Protein AF-A0AAV7J2C9-F1 (afdb_monomer)

Organism: Cotesia glomerata (NCBI:txid32391)

Structure (mmCIF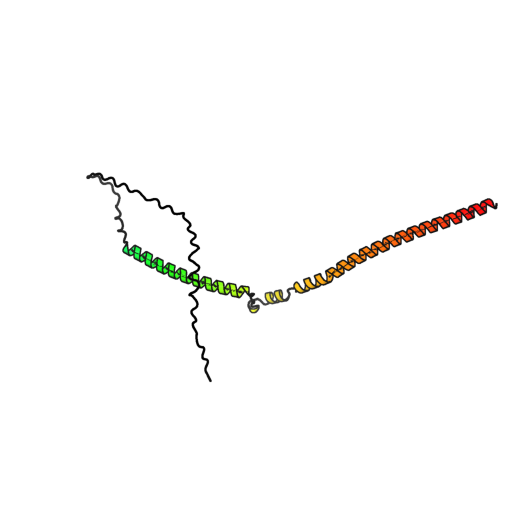, N/CA/C/O backbone):
data_AF-A0AAV7J2C9-F1
#
_entry.id   AF-A0AAV7J2C9-F1
#
loop_
_atom_site.group_PDB
_atom_site.id
_atom_site.type_symbol
_atom_site.label_atom_id
_atom_site.label_alt_id
_atom_site.label_comp_id
_atom_site.label_asym_id
_atom_site.label_entity_id
_atom_site.label_seq_id
_atom_site.pdbx_PDB_ins_code
_atom_site.Cartn_x
_atom_site.Cartn_y
_atom_site.Cartn_z
_atom_site.occupancy
_atom_site.B_iso_or_equiv
_atom_site.auth_seq_id
_atom_site.auth_comp_id
_atom_site.auth_asym_id
_atom_site.auth_atom_id
_atom_site.pdbx_PDB_model_num
ATOM 1 N N . MET A 1 1 ? -8.981 0.129 -58.336 1.00 36.12 1 MET A N 1
ATOM 2 C CA . MET A 1 1 ? -8.165 0.956 -59.247 1.00 36.12 1 MET A CA 1
ATOM 3 C C . MET A 1 1 ? -8.123 2.338 -58.606 1.00 36.12 1 MET A C 1
ATOM 5 O O . MET A 1 1 ? -9.180 2.934 -58.487 1.00 36.12 1 MET A O 1
ATOM 9 N N . SER A 1 2 ? -7.102 2.622 -57.786 1.00 46.91 2 SER A N 1
ATOM 10 C CA . SER A 1 2 ? -5.876 3.355 -58.192 1.00 46.91 2 SER A CA 1
ATOM 11 C C . SER A 1 2 ? -6.240 4.829 -58.461 1.00 46.91 2 SER A C 1
ATOM 13 O O . SER A 1 2 ? -7.091 5.071 -59.300 1.00 46.91 2 SER A O 1
ATOM 15 N N . ASP A 1 3 ? -5.780 5.855 -57.738 1.00 47.34 3 ASP A N 1
ATOM 16 C CA . ASP A 1 3 ? -4.454 6.085 -57.164 1.00 47.34 3 ASP A CA 1
ATOM 17 C C . ASP A 1 3 ? -4.478 7.058 -55.970 1.00 47.34 3 ASP A C 1
ATOM 19 O O . ASP A 1 3 ? -5.260 8.008 -55.919 1.00 47.34 3 ASP A O 1
ATOM 23 N N . ARG A 1 4 ? -3.550 6.835 -55.031 1.00 46.19 4 ARG A N 1
ATOM 24 C CA . ARG A 1 4 ? -3.117 7.798 -54.010 1.00 46.19 4 ARG A CA 1
ATOM 25 C C . ARG A 1 4 ? -2.202 8.838 -54.664 1.00 46.19 4 ARG A C 1
ATOM 27 O O . ARG A 1 4 ? -1.213 8.464 -55.286 1.00 46.19 4 ARG A O 1
ATOM 34 N N . LYS A 1 5 ? -2.458 10.127 -54.431 1.00 51.31 5 LYS A N 1
ATOM 35 C CA . LYS A 1 5 ? -1.454 11.194 -54.557 1.00 51.31 5 LYS A CA 1
ATOM 36 C C . LYS A 1 5 ? -1.246 11.816 -53.180 1.00 51.31 5 LYS A C 1
ATOM 38 O O . LYS A 1 5 ? -2.095 12.562 -52.709 1.00 51.31 5 LYS A O 1
ATOM 43 N N . TYR A 1 6 ? -0.140 11.454 -52.537 1.00 48.75 6 TYR A N 1
ATOM 44 C CA . TYR A 1 6 ? 0.448 12.225 -51.446 1.00 48.75 6 TYR A CA 1
ATOM 45 C C . TYR A 1 6 ? 1.361 13.268 -52.092 1.00 48.75 6 TYR A C 1
ATOM 47 O O . TYR A 1 6 ? 2.265 12.907 -52.843 1.00 48.75 6 TYR A O 1
ATOM 55 N N . SER A 1 7 ? 1.082 14.546 -51.861 1.00 57.06 7 SER A N 1
ATOM 56 C CA . SER A 1 7 ? 1.996 15.642 -52.167 1.00 57.06 7 SER A CA 1
ATOM 57 C C . SER A 1 7 ? 2.796 15.966 -50.910 1.00 57.06 7 SER A C 1
ATOM 59 O O . SER A 1 7 ? 2.211 16.397 -49.915 1.00 57.06 7 SER A O 1
ATOM 61 N N . ASP A 1 8 ? 4.109 15.760 -50.980 1.00 48.00 8 ASP A N 1
ATOM 62 C CA . ASP A 1 8 ? 5.087 16.363 -50.078 1.00 48.00 8 ASP A CA 1
ATOM 63 C C . ASP A 1 8 ? 5.031 17.887 -50.230 1.00 48.00 8 ASP A C 1
ATOM 65 O O . ASP A 1 8 ? 5.222 18.420 -51.325 1.00 48.00 8 ASP A O 1
ATOM 69 N N . VAL A 1 9 ? 4.761 18.582 -49.127 1.00 55.09 9 VAL A N 1
ATOM 70 C CA . VAL A 1 9 ? 5.042 20.012 -48.986 1.00 55.09 9 VAL A CA 1
ATOM 71 C C . VAL A 1 9 ? 6.071 20.134 -47.877 1.00 55.09 9 VAL A C 1
ATOM 73 O O . VAL A 1 9 ? 5.759 20.080 -46.690 1.00 55.09 9 VAL A O 1
ATOM 76 N N . ASP A 1 10 ? 7.313 20.239 -48.330 1.00 52.22 10 ASP A N 1
ATOM 77 C CA . ASP A 1 10 ? 8.482 20.660 -47.578 1.00 52.22 10 ASP A CA 1
ATOM 78 C C . ASP A 1 10 ? 8.287 22.137 -47.195 1.00 52.22 10 ASP A C 1
ATOM 80 O O . ASP A 1 10 ? 8.305 23.023 -48.052 1.00 52.22 10 ASP A O 1
ATOM 84 N N . SER A 1 11 ? 7.993 22.396 -45.919 1.00 51.34 11 SER A N 1
ATOM 85 C CA . SER A 1 11 ? 7.880 23.746 -45.364 1.00 51.34 11 SER A CA 1
ATOM 86 C C . SER A 1 11 ? 9.036 23.968 -44.399 1.00 51.34 11 SER A C 1
ATOM 88 O O . SER A 1 11 ? 8.955 23.652 -43.216 1.00 51.34 11 SER A O 1
ATOM 90 N N . SER A 1 12 ? 10.113 24.507 -44.964 1.00 54.72 12 SER A N 1
ATOM 91 C CA . SER A 1 12 ? 11.249 25.136 -44.292 1.00 54.72 12 SER A CA 1
ATOM 92 C C . SER A 1 12 ? 10.782 26.173 -43.264 1.00 54.72 12 SER A C 1
ATOM 94 O O . SER A 1 12 ? 10.301 27.234 -43.662 1.00 54.72 12 SER A O 1
ATOM 96 N N . ASP A 1 13 ? 11.000 25.908 -41.976 1.00 50.97 13 ASP A N 1
ATOM 97 C CA . ASP A 1 13 ? 10.770 26.870 -40.887 1.00 50.97 13 ASP A CA 1
ATOM 98 C C . ASP A 1 13 ? 11.904 26.840 -39.838 1.00 50.97 13 ASP A C 1
ATOM 100 O O . ASP A 1 13 ? 11.677 26.812 -38.634 1.00 50.97 13 ASP A O 1
ATOM 104 N N . ASP A 1 14 ? 13.156 26.825 -40.312 1.00 51.09 14 ASP A N 1
ATOM 105 C CA . ASP A 1 14 ? 14.376 26.787 -39.480 1.00 51.09 14 ASP A CA 1
ATOM 106 C C . ASP A 1 14 ? 15.136 28.136 -39.450 1.00 51.09 14 ASP A C 1
ATOM 108 O O . ASP A 1 14 ? 16.344 28.170 -39.229 1.00 51.09 14 ASP A O 1
ATOM 112 N N . ASN A 1 15 ? 14.464 29.276 -39.669 1.00 52.69 15 ASN A N 1
ATOM 113 C CA . ASN A 1 15 ? 15.135 30.590 -39.769 1.00 52.69 15 ASN A CA 1
ATOM 114 C C . ASN A 1 15 ? 14.847 31.597 -38.636 1.00 52.69 15 ASN A C 1
ATOM 116 O O . ASN A 1 15 ? 15.339 32.724 -38.704 1.00 52.69 15 ASN A O 1
ATOM 120 N N . GLU A 1 16 ? 14.119 31.238 -37.571 1.00 52.56 16 GLU A N 1
ATOM 121 C CA . GLU A 1 16 ? 13.876 32.164 -36.441 1.00 52.56 16 GLU A CA 1
ATOM 122 C C . GLU A 1 16 ? 14.686 31.885 -35.158 1.00 52.56 16 GLU A C 1
ATOM 124 O O . GLU A 1 16 ? 14.757 32.753 -34.284 1.00 52.56 16 GLU A O 1
ATOM 129 N N . GLU A 1 17 ? 15.384 30.750 -35.034 1.00 48.06 17 GLU A N 1
ATOM 130 C CA . GLU A 1 17 ? 16.163 30.437 -33.818 1.00 48.06 17 GLU A CA 1
ATOM 131 C C . GLU A 1 17 ? 17.614 30.960 -33.831 1.00 48.06 17 GLU A C 1
ATOM 133 O O . GLU A 1 17 ? 18.272 31.017 -32.790 1.00 48.06 17 GLU A O 1
ATOM 138 N N . GLU A 1 18 ? 18.111 31.436 -34.977 1.00 50.84 18 GLU A N 1
ATOM 139 C CA . GLU A 1 18 ? 19.502 31.896 -35.121 1.00 50.84 18 GLU A CA 1
ATOM 140 C C . GLU A 1 18 ? 19.773 33.276 -34.486 1.00 50.84 18 GLU A C 1
ATOM 142 O O . GLU A 1 18 ? 20.926 33.654 -34.280 1.00 50.84 18 GLU A O 1
ATOM 147 N N . LYS A 1 19 ? 18.731 34.022 -34.086 1.00 47.75 19 LYS A N 1
ATOM 148 C CA . LYS A 1 19 ? 18.871 35.381 -33.521 1.00 47.75 19 LYS A CA 1
ATOM 149 C C . LYS A 1 19 ? 18.881 35.467 -31.989 1.00 47.75 19 LYS A C 1
ATOM 151 O O . LYS A 1 19 ? 18.991 36.565 -31.452 1.00 47.75 19 LYS A O 1
ATOM 156 N N . ARG A 1 20 ? 18.769 34.345 -31.262 1.00 49.53 20 ARG A N 1
ATOM 157 C CA . ARG A 1 20 ? 18.711 34.326 -29.778 1.00 49.53 20 ARG A CA 1
ATOM 158 C C . ARG A 1 20 ? 19.926 33.702 -29.080 1.00 49.53 20 ARG A C 1
ATOM 160 O O . ARG A 1 20 ? 19.918 33.560 -27.860 1.00 49.53 20 ARG A O 1
ATOM 167 N N . LEU A 1 21 ? 20.994 33.384 -29.813 1.00 51.19 21 LEU A N 1
ATOM 168 C CA . LEU A 1 21 ? 22.215 32.779 -29.254 1.00 51.19 21 LEU A CA 1
ATOM 169 C C . LEU A 1 21 ? 23.429 33.726 -29.188 1.00 51.19 21 LEU A C 1
ATOM 171 O O . LEU A 1 21 ? 24.538 33.282 -28.882 1.00 51.19 21 LEU A O 1
ATOM 175 N N . GLU A 1 22 ? 23.252 35.033 -29.410 1.00 52.78 22 GLU A N 1
ATOM 176 C CA . GLU A 1 22 ? 24.352 36.007 -29.281 1.00 52.78 22 GLU A CA 1
ATOM 177 C C . GLU A 1 22 ? 24.695 36.396 -27.831 1.00 52.78 22 GLU A C 1
ATOM 179 O O . GLU A 1 22 ? 25.793 36.895 -27.578 1.00 52.78 22 GLU A O 1
ATOM 184 N N . GLU A 1 23 ? 23.855 36.062 -26.849 1.00 53.66 23 GLU A N 1
ATOM 185 C CA . GLU A 1 23 ? 24.046 36.460 -25.447 1.00 53.66 23 GLU A CA 1
ATOM 186 C C . GLU A 1 23 ? 24.105 35.268 -24.483 1.00 53.66 23 GLU A C 1
ATOM 188 O O . GLU A 1 23 ? 23.336 35.176 -23.534 1.00 53.66 23 GLU A O 1
ATOM 193 N N . ASN A 1 24 ? 25.021 34.316 -24.688 1.00 53.03 24 ASN A N 1
ATOM 194 C CA . ASN A 1 24 ? 25.451 33.448 -23.577 1.00 53.03 24 ASN A CA 1
ATOM 195 C C . ASN A 1 24 ? 26.812 32.780 -23.814 1.00 53.03 24 ASN A C 1
ATOM 197 O O . ASN A 1 24 ? 26.988 31.565 -23.722 1.00 53.03 24 ASN A O 1
ATOM 201 N N . LYS A 1 25 ? 27.835 33.594 -24.088 1.00 54.94 25 LYS A N 1
ATOM 202 C CA . LYS A 1 25 ? 29.229 33.128 -24.091 1.00 54.94 25 LYS A CA 1
ATOM 203 C C . LYS A 1 25 ? 29.762 33.102 -22.656 1.00 54.94 25 LYS A C 1
ATOM 205 O O . LYS A 1 25 ? 30.397 34.051 -22.203 1.00 54.94 25 LYS A O 1
ATOM 210 N N . ARG A 1 26 ? 29.546 31.990 -21.943 1.00 60.44 26 ARG A N 1
ATOM 211 C CA . ARG A 1 26 ? 30.280 31.663 -20.705 1.00 60.44 26 ARG A CA 1
ATOM 212 C C . ARG A 1 26 ? 31.762 31.456 -21.039 1.00 60.44 26 ARG A C 1
ATOM 214 O O . ARG A 1 26 ? 32.203 30.344 -21.311 1.00 60.44 26 ARG A O 1
ATOM 221 N N . ARG A 1 27 ? 32.541 32.539 -21.056 1.00 53.06 27 ARG A N 1
ATOM 222 C CA . ARG A 1 27 ? 34.005 32.488 -21.158 1.00 53.06 27 ARG A CA 1
ATOM 223 C C . ARG A 1 27 ? 34.581 31.994 -19.829 1.00 53.06 27 ARG A C 1
ATOM 225 O O . ARG A 1 27 ? 34.763 32.779 -18.906 1.00 53.06 27 ARG A O 1
ATOM 232 N N . SER A 1 28 ? 34.913 30.709 -19.729 1.00 58.47 28 SER A N 1
ATOM 233 C CA . SER A 1 28 ? 35.837 30.232 -18.696 1.00 58.47 28 SER A CA 1
ATOM 234 C C . SER A 1 28 ? 37.263 30.641 -19.084 1.00 58.47 28 SER A C 1
ATOM 236 O O . SER A 1 28 ? 37.935 29.968 -19.863 1.00 58.47 28 SER A O 1
ATOM 238 N N . SER A 1 29 ? 37.706 31.787 -18.570 1.00 57.62 29 SER A N 1
ATOM 239 C CA . SER A 1 29 ? 39.085 32.271 -18.683 1.00 57.62 29 SER A CA 1
ATOM 240 C C . SER A 1 29 ? 39.969 31.556 -17.658 1.00 57.62 29 SER A C 1
ATOM 242 O O . SER A 1 29 ? 40.099 32.034 -16.535 1.00 57.62 29 SER A O 1
ATOM 244 N N . ILE A 1 30 ? 40.554 30.408 -18.018 1.00 58.91 30 ILE A N 1
ATOM 245 C CA . ILE A 1 30 ? 41.500 29.680 -17.139 1.00 58.91 30 ILE A CA 1
ATOM 246 C C . ILE A 1 30 ? 42.824 29.327 -17.849 1.00 58.91 30 ILE A C 1
ATOM 248 O O . ILE A 1 30 ? 43.751 28.829 -17.225 1.00 58.91 30 ILE A O 1
ATOM 252 N N . PHE A 1 31 ? 42.995 29.655 -19.132 1.00 55.00 31 PHE A N 1
ATOM 253 C CA . PHE A 1 31 ? 44.270 29.426 -19.821 1.00 55.00 31 PHE A CA 1
ATOM 254 C C . PHE A 1 31 ? 45.091 30.715 -19.912 1.00 55.00 31 PHE A C 1
ATOM 256 O O . PHE A 1 31 ? 44.945 31.500 -20.846 1.00 55.00 31 PHE A O 1
ATOM 263 N N . GLN A 1 32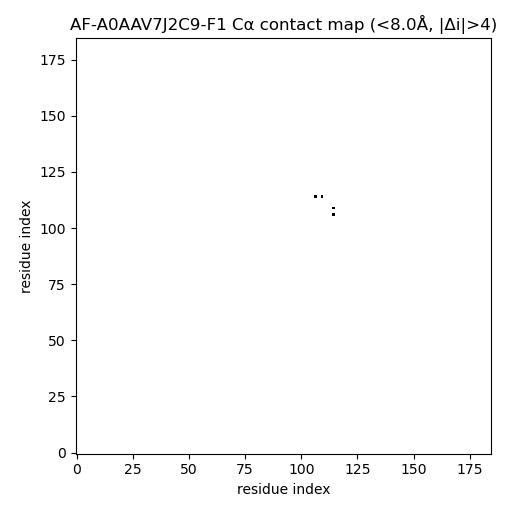 ? 45.974 30.929 -18.934 1.00 52.38 32 GLN A N 1
ATOM 264 C CA . GLN A 1 32 ? 47.112 31.836 -19.087 1.00 52.38 32 GLN A CA 1
ATOM 265 C C . GLN A 1 32 ? 48.230 31.092 -19.822 1.00 52.38 32 GLN A C 1
ATOM 267 O O . GLN A 1 32 ? 48.845 30.178 -19.274 1.00 52.38 32 GLN A O 1
ATOM 272 N N . SER A 1 33 ? 48.492 31.478 -21.069 1.00 56.56 33 SER A N 1
ATOM 273 C CA . SER A 1 33 ? 49.622 30.954 -21.835 1.00 56.56 33 SER A CA 1
ATOM 274 C C . SER A 1 33 ? 50.912 31.626 -21.354 1.00 56.56 33 SER A C 1
ATOM 276 O O . SER A 1 33 ? 51.040 32.849 -21.433 1.00 56.56 33 SER A O 1
ATOM 278 N N . ARG A 1 34 ? 51.860 30.852 -20.813 1.00 52.50 34 ARG A N 1
ATOM 279 C CA . ARG A 1 34 ? 53.199 31.354 -20.472 1.00 52.50 34 ARG A CA 1
ATOM 280 C C . ARG A 1 34 ? 54.026 31.424 -21.753 1.00 52.50 34 ARG A C 1
ATOM 282 O O . ARG A 1 34 ? 54.356 30.390 -22.327 1.00 52.50 34 ARG A O 1
ATOM 289 N N . ALA A 1 35 ? 54.363 32.632 -22.196 1.00 53.41 35 ALA A N 1
ATOM 290 C CA . ALA A 1 35 ? 55.317 32.826 -23.281 1.00 53.41 35 ALA A CA 1
ATOM 291 C C 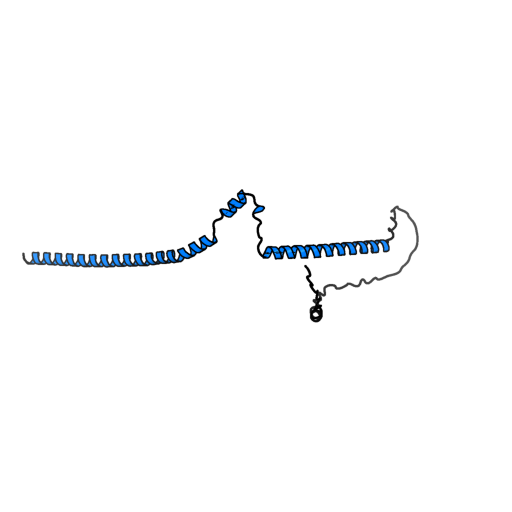. ALA A 1 35 ? 56.705 32.327 -22.835 1.00 53.41 35 ALA A C 1
ATOM 293 O O . ALA A 1 35 ? 57.246 32.793 -21.834 1.00 53.41 35 ALA A O 1
ATOM 294 N N . SER A 1 36 ? 57.265 31.351 -23.555 1.00 47.72 36 SER A N 1
ATOM 295 C CA . SER A 1 36 ? 58.635 30.875 -23.348 1.00 47.72 36 SER A CA 1
ATOM 296 C C . SER A 1 36 ? 59.605 31.871 -23.985 1.00 47.72 36 SER A C 1
ATOM 298 O O . SER A 1 36 ? 59.671 32.002 -25.205 1.00 47.72 36 SER A O 1
ATOM 300 N N . GLN A 1 37 ? 60.333 32.597 -23.143 1.00 43.88 37 GLN A N 1
ATOM 301 C CA . GLN A 1 37 ? 61.431 33.472 -23.533 1.00 43.88 37 GLN A CA 1
ATOM 302 C C . GLN A 1 37 ? 62.649 32.593 -23.859 1.00 43.88 37 GLN A C 1
ATOM 304 O O . GLN A 1 37 ? 63.315 32.093 -22.956 1.00 43.88 37 GLN A O 1
ATOM 309 N N . ARG A 1 38 ? 62.916 32.351 -25.148 1.00 43.56 38 ARG A N 1
ATOM 310 C CA . ARG A 1 38 ? 64.170 31.727 -25.596 1.00 43.56 38 ARG A CA 1
ATOM 311 C C . ARG A 1 38 ? 65.245 32.809 -25.699 1.00 43.56 38 ARG A C 1
ATOM 313 O O . ARG A 1 38 ? 65.235 33.592 -26.643 1.00 43.56 38 ARG A O 1
ATOM 320 N N . HIS A 1 39 ? 66.148 32.843 -24.724 1.00 41.06 39 HIS A N 1
ATOM 321 C CA . HIS A 1 39 ? 67.467 33.449 -24.883 1.00 41.06 39 HIS A CA 1
ATOM 322 C C . HIS A 1 39 ? 68.305 32.517 -25.766 1.00 41.06 39 HIS A C 1
ATOM 324 O O . HIS A 1 39 ? 68.536 31.367 -25.398 1.00 41.06 39 HIS A O 1
ATOM 330 N N . PHE A 1 40 ? 68.699 32.990 -26.945 1.00 40.75 40 PHE A N 1
ATOM 331 C CA . PHE A 1 40 ? 69.781 32.397 -27.725 1.00 40.75 40 PHE A CA 1
ATOM 332 C C . PHE A 1 40 ? 71.030 33.226 -27.436 1.00 40.75 40 PHE A C 1
ATOM 334 O O . PHE A 1 40 ? 71.186 34.299 -28.013 1.00 40.75 40 PHE A O 1
ATOM 341 N N . ASP A 1 41 ? 71.878 32.735 -26.535 1.00 37.50 41 ASP A N 1
ATOM 342 C CA . ASP A 1 41 ? 73.262 33.189 -26.444 1.00 37.50 41 ASP A CA 1
ATOM 343 C C . ASP A 1 41 ? 74.114 32.273 -27.327 1.00 37.50 41 ASP A C 1
ATOM 345 O O . ASP A 1 41 ? 74.075 31.045 -27.232 1.00 37.50 41 ASP A O 1
ATOM 349 N N . VAL A 1 42 ? 74.809 32.918 -28.255 1.00 46.97 42 VAL A N 1
ATOM 350 C CA . VAL A 1 42 ? 75.784 32.361 -29.186 1.00 46.97 42 VAL A CA 1
ATOM 351 C C . VAL A 1 42 ? 77.131 32.357 -28.475 1.00 46.97 42 VAL A C 1
ATOM 353 O O . VAL A 1 42 ? 77.556 33.428 -28.062 1.00 46.97 42 VAL A O 1
ATOM 356 N N . ASP A 1 43 ? 77.809 31.207 -28.380 1.00 37.31 43 ASP A N 1
ATOM 357 C CA . ASP A 1 43 ? 79.272 31.163 -28.525 1.00 37.31 43 ASP A CA 1
ATOM 358 C C . ASP A 1 43 ? 79.849 29.738 -28.697 1.00 37.31 43 ASP A C 1
ATOM 360 O O . ASP A 1 43 ? 79.721 28.878 -27.831 1.00 37.31 43 ASP A O 1
ATOM 364 N N . SER A 1 44 ? 80.458 29.535 -29.872 1.00 43.53 44 SER A N 1
ATOM 365 C CA . SER A 1 44 ? 81.828 29.048 -30.128 1.00 43.53 44 SER A CA 1
ATOM 366 C C . SER A 1 44 ? 82.400 27.834 -29.360 1.00 43.53 44 SER A C 1
ATOM 368 O O . SER A 1 44 ? 82.725 27.955 -28.186 1.00 43.53 44 SER A O 1
ATOM 370 N N . GLN A 1 45 ? 82.690 26.715 -30.051 1.00 40.12 45 GLN A N 1
ATOM 371 C CA . GLN A 1 45 ? 84.055 26.287 -30.461 1.00 40.12 45 GLN A CA 1
ATOM 372 C C . GLN A 1 45 ? 84.139 24.821 -30.943 1.00 40.12 45 GLN A C 1
ATOM 374 O O . GLN A 1 45 ? 83.526 23.917 -30.383 1.00 40.12 45 GLN A O 1
ATOM 379 N N . ASP A 1 46 ? 84.953 24.654 -31.984 1.00 39.00 46 ASP A N 1
ATOM 380 C CA . ASP A 1 46 ? 85.348 23.446 -32.717 1.00 39.00 46 ASP A CA 1
ATOM 381 C C . ASP A 1 46 ? 86.324 22.510 -31.966 1.00 39.00 46 ASP A C 1
ATOM 383 O O . ASP A 1 46 ? 87.171 22.994 -31.216 1.00 39.00 46 ASP A O 1
ATOM 387 N N . GLU A 1 47 ? 86.244 21.214 -32.330 1.00 44.06 47 GLU A N 1
ATOM 388 C CA . GLU A 1 47 ? 87.311 20.178 -32.431 1.00 44.06 47 GLU A CA 1
ATOM 389 C C . GLU A 1 47 ? 88.071 19.716 -31.148 1.00 44.06 47 GLU A C 1
ATOM 391 O O . GLU A 1 47 ? 88.426 20.511 -30.293 1.00 44.06 47 GLU A O 1
ATOM 396 N N . SER A 1 48 ? 88.437 18.445 -30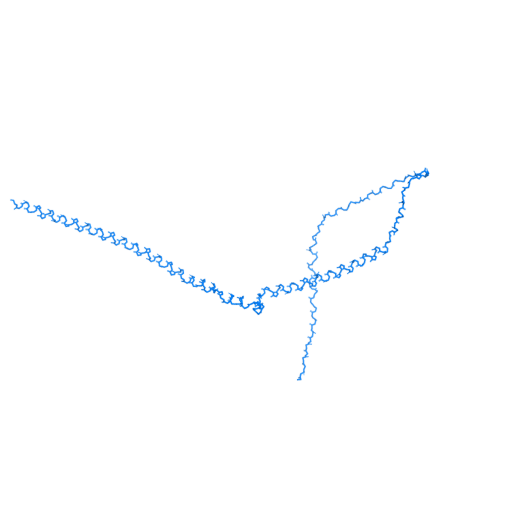.896 1.00 42.34 48 SER A N 1
ATOM 397 C CA . SER A 1 48 ? 88.369 17.162 -31.615 1.00 42.34 48 SER A CA 1
ATOM 398 C C . SER A 1 48 ? 88.621 15.984 -30.630 1.00 42.34 48 SER A C 1
ATOM 400 O O . SER A 1 48 ? 89.327 16.145 -29.637 1.00 42.34 48 SER A O 1
ATOM 402 N N . GLU A 1 49 ? 88.061 14.813 -30.970 1.00 46.16 49 GLU A N 1
ATOM 403 C CA . GLU A 1 49 ? 88.500 13.422 -30.698 1.00 46.16 49 GLU A CA 1
ATOM 404 C C . GLU A 1 49 ? 88.669 12.857 -29.264 1.00 46.16 49 GLU A C 1
ATOM 406 O O . GLU A 1 49 ? 89.689 13.037 -28.606 1.00 46.16 49 GLU A O 1
ATOM 411 N N . ALA A 1 50 ? 87.752 11.951 -28.883 1.00 39.22 50 ALA A N 1
ATOM 412 C CA . ALA A 1 50 ? 88.076 10.530 -28.650 1.00 39.22 50 ALA A CA 1
ATOM 413 C C . ALA A 1 50 ? 86.792 9.674 -28.573 1.00 39.22 50 ALA A C 1
ATOM 415 O O . ALA A 1 50 ? 85.892 9.932 -27.777 1.00 39.22 50 ALA A 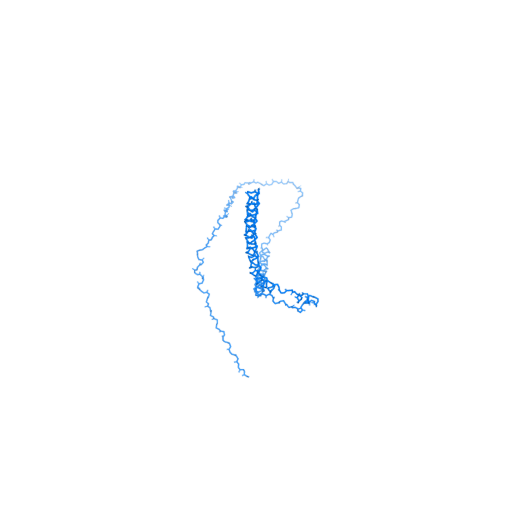O 1
ATOM 416 N N . GLN A 1 51 ? 86.718 8.655 -29.433 1.00 50.47 51 GLN A N 1
ATOM 417 C CA . GLN A 1 51 ? 85.638 7.672 -29.538 1.00 50.47 51 GLN A CA 1
ATOM 418 C C . GLN A 1 51 ? 85.433 6.873 -28.244 1.00 50.47 51 GLN A C 1
ATOM 420 O O . GLN A 1 51 ? 86.353 6.198 -27.795 1.00 50.47 51 GLN A O 1
ATOM 425 N N . GLU A 1 52 ? 84.189 6.783 -27.777 1.00 41.56 52 GLU A N 1
ATOM 426 C CA . GLU A 1 52 ? 83.685 5.566 -27.138 1.00 41.56 52 GLU A CA 1
ATOM 427 C C . GLU A 1 52 ? 82.224 5.351 -27.545 1.00 41.56 52 GLU A C 1
ATOM 429 O O . GLU A 1 52 ? 81.405 6.270 -27.559 1.00 41.56 52 GLU A O 1
ATOM 434 N N . GLY A 1 53 ? 81.948 4.135 -28.015 1.00 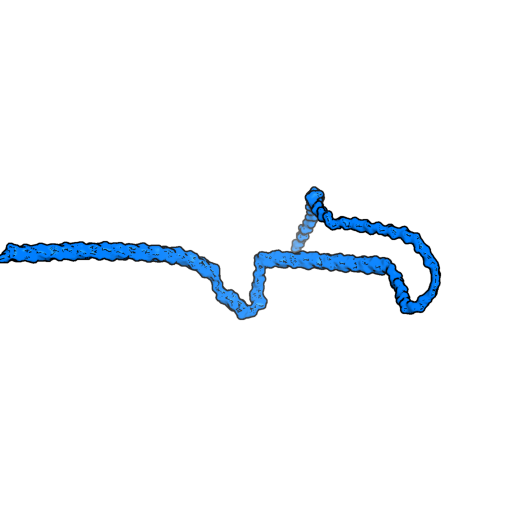49.69 53 GLY A N 1
ATOM 435 C CA . GLY A 1 53 ? 80.773 3.794 -28.798 1.00 49.69 53 GLY A CA 1
ATOM 436 C C . GLY A 1 53 ? 79.458 4.092 -28.092 1.00 49.69 53 GLY A C 1
ATOM 437 O O . GLY A 1 53 ? 79.097 3.451 -27.111 1.00 49.69 53 GLY A O 1
ATOM 438 N N . ASN A 1 54 ? 78.680 4.979 -28.694 1.00 41.16 54 ASN A N 1
ATOM 439 C CA . ASN A 1 54 ? 77.241 4.951 -28.563 1.00 41.16 54 ASN A CA 1
ATOM 440 C C . ASN A 1 54 ? 76.712 4.950 -29.987 1.00 41.16 54 ASN A C 1
ATOM 442 O O . ASN A 1 54 ? 76.943 5.903 -30.729 1.00 41.16 54 ASN A O 1
ATOM 446 N N . ALA A 1 55 ? 76.101 3.840 -30.398 1.00 49.72 55 ALA A N 1
ATOM 447 C CA . ALA A 1 55 ? 75.436 3.752 -31.684 1.00 49.72 55 ALA A CA 1
ATOM 448 C C . ALA A 1 55 ? 74.421 4.898 -31.748 1.00 49.72 55 ALA A C 1
ATOM 450 O O . ALA A 1 55 ? 73.360 4.835 -31.126 1.00 49.72 55 ALA A O 1
ATOM 451 N N . GLN A 1 56 ? 74.782 5.963 -32.463 1.00 44.78 56 GLN A N 1
ATOM 452 C CA . GLN A 1 56 ? 73.835 6.930 -32.974 1.00 44.78 56 GLN A CA 1
ATOM 453 C C . GLN A 1 56 ? 72.879 6.112 -33.835 1.00 44.78 56 GLN A C 1
ATOM 455 O O . GLN A 1 56 ? 73.172 5.794 -34.984 1.00 44.78 56 GLN A O 1
ATOM 460 N N . LYS A 1 57 ? 71.747 5.704 -33.254 1.00 52.94 57 LYS A N 1
ATOM 461 C CA . LYS A 1 57 ? 70.550 5.552 -34.065 1.00 52.94 57 LYS A CA 1
ATOM 462 C C . LYS A 1 57 ? 70.400 6.899 -34.742 1.00 52.94 57 LYS A C 1
ATOM 464 O O . LYS A 1 57 ? 70.264 7.910 -34.047 1.00 52.94 57 LYS A O 1
ATOM 469 N N . GLU A 1 58 ? 70.526 6.901 -36.063 1.00 53.25 58 GLU A N 1
ATOM 470 C CA . GLU A 1 58 ? 70.083 8.028 -36.862 1.00 53.25 58 GLU A CA 1
ATOM 471 C C . GLU A 1 58 ? 68.723 8.472 -36.311 1.00 53.25 58 GLU A C 1
ATOM 473 O O . GLU A 1 58 ? 67.905 7.613 -35.954 1.00 53.25 58 GLU A O 1
ATOM 478 N N . PRO A 1 59 ? 68.490 9.778 -36.119 1.00 56.62 59 PRO A N 1
ATOM 479 C CA . PRO A 1 59 ? 67.146 10.221 -35.820 1.00 56.62 59 PRO A CA 1
ATOM 480 C C . PRO A 1 59 ? 66.314 9.793 -37.026 1.00 56.62 59 PRO A C 1
ATOM 482 O O . PRO A 1 59 ? 66.514 10.358 -38.097 1.00 56.62 59 PRO A O 1
ATOM 485 N N . ASP A 1 60 ? 65.461 8.770 -36.868 1.00 63.22 60 ASP A N 1
ATOM 486 C CA . ASP A 1 60 ? 64.446 8.419 -37.863 1.00 63.22 60 ASP A CA 1
ATOM 487 C C . ASP A 1 60 ? 63.827 9.745 -38.299 1.00 63.22 60 ASP A C 1
ATOM 489 O O . ASP A 1 60 ? 63.234 10.462 -37.483 1.00 63.22 60 ASP A O 1
ATOM 493 N N . GLU A 1 61 ? 64.112 10.136 -39.539 1.00 69.25 61 GLU A N 1
ATOM 494 C CA . GLU A 1 61 ? 63.771 11.442 -40.070 1.00 69.25 61 GLU A CA 1
ATOM 495 C C . GLU A 1 61 ? 62.258 11.577 -39.917 1.00 69.25 61 GLU A C 1
ATOM 497 O O . GLU A 1 61 ? 61.500 10.812 -40.514 1.00 69.25 61 GLU A O 1
ATOM 502 N N . PHE A 1 62 ? 61.811 12.452 -39.008 1.00 77.62 62 PHE A N 1
ATOM 503 C CA . PHE A 1 62 ? 60.397 12.555 -38.670 1.00 77.62 62 PHE A CA 1
ATOM 504 C C . PHE A 1 62 ? 59.626 12.909 -39.938 1.00 77.62 62 PHE A C 1
ATOM 506 O O . PHE A 1 62 ? 59.636 14.055 -40.399 1.00 77.62 62 PHE A O 1
ATOM 513 N N . ASN A 1 63 ? 58.965 11.904 -40.508 1.00 84.19 63 ASN A N 1
ATOM 514 C CA . ASN A 1 63 ? 58.246 12.056 -41.751 1.00 84.19 63 ASN A CA 1
ATOM 515 C C . ASN A 1 63 ? 56.918 12.758 -41.464 1.00 84.19 63 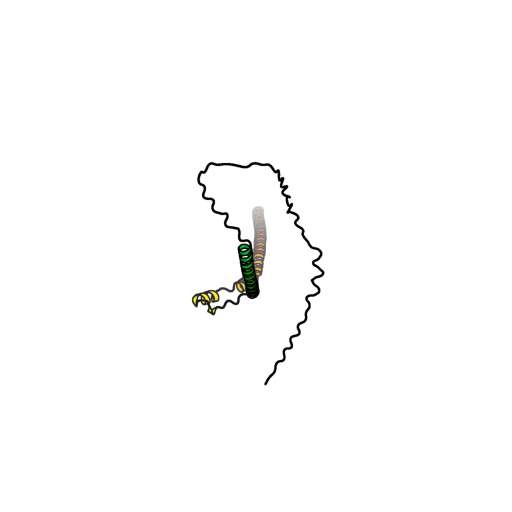ASN A C 1
ATOM 517 O O . ASN A 1 63 ? 55.896 12.144 -41.148 1.00 84.19 63 ASN A O 1
ATOM 521 N N . LEU A 1 64 ? 56.951 14.087 -41.555 1.00 89.56 64 LEU A N 1
ATOM 522 C CA . LEU A 1 64 ? 55.794 14.943 -41.326 1.00 89.56 64 LEU A CA 1
ATOM 523 C C . LEU A 1 64 ? 54.622 14.576 -42.248 1.00 89.56 64 LEU A C 1
ATOM 525 O O . LEU A 1 64 ? 53.469 14.704 -41.843 1.00 89.56 64 LEU A O 1
ATOM 529 N N . GLU A 1 65 ? 54.892 14.113 -43.468 1.00 91.12 65 GLU A N 1
ATOM 530 C CA . GLU A 1 65 ? 53.850 13.730 -44.420 1.00 91.12 65 GLU A CA 1
ATOM 531 C C . GLU A 1 65 ? 53.123 12.455 -43.978 1.00 91.12 65 GLU A C 1
ATOM 533 O O . GLU A 1 65 ? 51.890 12.410 -43.981 1.00 91.12 65 GLU A O 1
ATOM 538 N N . GLU A 1 66 ? 53.867 11.452 -43.510 1.00 91.12 66 GLU A N 1
ATOM 539 C CA . GLU A 1 66 ? 53.300 10.227 -42.941 1.00 91.12 66 GLU A CA 1
ATOM 540 C C . GLU A 1 66 ? 52.479 10.522 -41.679 1.00 91.12 66 GLU A C 1
ATOM 542 O O . GLU A 1 66 ? 51.355 10.037 -41.540 1.00 91.12 66 GLU A O 1
ATOM 547 N N . TYR A 1 67 ? 52.978 11.408 -40.814 1.00 92.81 67 TYR A N 1
ATOM 548 C CA . TYR A 1 67 ? 52.261 11.850 -39.619 1.00 92.81 67 TYR A CA 1
ATOM 549 C C . TYR A 1 67 ? 50.977 12.636 -39.941 1.00 92.81 67 TYR A C 1
ATOM 551 O O . TYR A 1 67 ? 49.935 12.453 -39.314 1.00 92.81 67 TYR A O 1
ATOM 559 N N . VAL A 1 68 ? 50.999 13.503 -40.955 1.00 93.69 68 VAL A N 1
ATOM 560 C CA . VAL A 1 68 ? 49.788 14.208 -41.406 1.00 93.69 68 VAL A CA 1
ATOM 561 C C . VAL A 1 68 ? 48.772 13.224 -41.990 1.00 93.69 68 VAL A C 1
ATOM 563 O O . VAL A 1 68 ? 47.565 13.393 -41.794 1.00 93.69 68 VAL A O 1
ATOM 566 N N . ASN A 1 69 ? 49.233 12.193 -42.694 1.00 94.88 69 ASN A N 1
ATOM 567 C CA . ASN A 1 69 ? 48.361 11.167 -43.253 1.00 94.88 69 ASN A CA 1
ATOM 568 C C . ASN A 1 69 ? 47.750 10.270 -42.166 1.00 94.88 69 ASN A C 1
ATOM 570 O O . ASN A 1 69 ? 46.554 9.980 -42.245 1.00 94.88 69 ASN A O 1
ATOM 574 N N . SER A 1 70 ? 48.504 9.908 -41.121 1.00 95.38 70 SER A N 1
ATOM 575 C CA . SER A 1 70 ? 47.963 9.159 -39.979 1.00 95.38 70 SER A CA 1
ATOM 576 C C . SER A 1 70 ? 46.899 9.966 -39.228 1.00 95.38 70 SER A C 1
ATOM 578 O O . SER A 1 70 ? 45.802 9.461 -38.999 1.00 95.38 70 SER A O 1
ATOM 580 N N . LEU A 1 71 ? 47.139 11.256 -38.972 1.00 95.31 71 LEU A N 1
ATOM 581 C CA . LEU A 1 71 ? 46.154 12.138 -38.336 1.00 95.31 71 LEU A CA 1
ATOM 582 C C . LEU A 1 71 ? 44.867 12.289 -39.158 1.00 95.31 71 LEU A C 1
ATOM 584 O O . LEU A 1 71 ? 43.770 12.333 -38.599 1.00 95.31 71 LEU A O 1
ATOM 588 N N . LYS A 1 72 ? 44.969 12.362 -40.491 1.00 96.06 72 LYS A N 1
ATOM 589 C CA . LYS A 1 72 ? 43.789 12.388 -41.371 1.00 96.06 72 LYS A CA 1
ATOM 590 C C . LYS A 1 72 ? 42.997 11.083 -41.291 1.00 96.06 72 LYS A C 1
ATOM 592 O O . LYS A 1 72 ? 41.767 11.128 -41.270 1.00 96.06 72 LYS A O 1
ATOM 597 N N . ALA A 1 73 ? 43.685 9.942 -41.239 1.00 96.25 73 ALA A N 1
ATOM 598 C CA . ALA A 1 73 ? 43.045 8.637 -41.100 1.00 96.25 73 ALA A CA 1
ATOM 599 C C . ALA A 1 73 ? 42.322 8.511 -39.750 1.00 96.25 73 ALA A C 1
ATOM 601 O O . ALA A 1 73 ? 41.136 8.175 -39.721 1.00 96.25 73 ALA A O 1
ATOM 602 N N . GLU A 1 74 ? 42.990 8.881 -38.654 1.00 96.69 74 GLU A N 1
ATOM 603 C CA . GLU A 1 74 ? 42.393 8.916 -37.317 1.00 96.69 74 GLU A CA 1
ATOM 604 C C . GLU A 1 74 ? 41.173 9.839 -37.277 1.00 96.69 74 GLU A C 1
ATOM 606 O O . GLU A 1 74 ? 40.121 9.472 -36.754 1.00 96.69 74 GLU A O 1
ATOM 611 N N . TYR A 1 75 ? 41.270 11.033 -37.867 1.00 97.00 75 TYR A N 1
ATOM 612 C CA . TYR A 1 75 ? 40.157 11.977 -37.916 1.00 97.00 75 TYR A CA 1
ATOM 613 C C . TYR A 1 75 ? 38.914 11.379 -38.590 1.00 97.00 75 TYR A C 1
ATOM 615 O O . TYR A 1 75 ? 37.801 11.500 -38.064 1.00 97.00 75 TYR A O 1
ATOM 623 N N . GLU A 1 76 ? 39.075 10.708 -39.733 1.00 97.69 76 GLU A N 1
ATOM 624 C CA . GLU A 1 76 ? 37.950 10.067 -40.419 1.00 97.69 76 GLU A CA 1
ATOM 625 C C . GLU A 1 76 ? 37.388 8.873 -39.626 1.00 97.69 76 GLU A C 1
ATOM 627 O O . GLU A 1 76 ? 36.166 8.684 -39.580 1.00 97.69 76 GLU A O 1
ATOM 632 N N . GLU A 1 77 ? 38.230 8.121 -38.913 1.00 97.75 77 GLU A N 1
ATOM 633 C CA . GLU A 1 77 ? 37.786 7.050 -38.015 1.00 97.75 77 GLU A CA 1
ATOM 634 C C . GLU A 1 77 ? 36.978 7.588 -36.822 1.00 97.75 77 GLU A C 1
ATOM 636 O O . GLU A 1 77 ? 35.879 7.098 -36.522 1.00 97.75 77 GLU A O 1
ATOM 641 N N . TRP A 1 78 ? 37.452 8.658 -36.181 1.00 97.75 78 TRP A N 1
ATOM 642 C CA . TRP A 1 78 ? 36.736 9.333 -35.097 1.00 97.75 78 TRP A CA 1
ATOM 643 C C . TRP A 1 78 ? 35.401 9.899 -35.565 1.00 97.75 78 TRP A C 1
ATOM 645 O O . TRP A 1 78 ? 34.382 9.768 -34.881 1.00 97.75 78 TRP A O 1
ATOM 655 N N . LYS A 1 79 ? 35.370 10.483 -36.762 1.00 97.56 79 LYS A N 1
ATOM 656 C CA . LYS A 1 79 ? 34.150 11.004 -37.382 1.00 97.56 79 LYS A CA 1
ATOM 657 C C . LYS A 1 79 ? 33.145 9.893 -37.676 1.00 97.56 79 LYS A C 1
ATOM 659 O O . LYS A 1 79 ? 31.952 10.078 -37.415 1.00 97.56 79 LYS A O 1
ATOM 664 N N . LYS A 1 80 ? 33.595 8.732 -38.163 1.00 97.69 80 LYS A N 1
ATOM 665 C CA . LYS A 1 80 ? 32.744 7.547 -38.360 1.00 97.69 80 LYS A CA 1
ATOM 666 C C . LYS A 1 80 ? 32.193 7.034 -37.028 1.00 97.69 80 LYS A C 1
ATOM 668 O O . LYS A 1 80 ? 30.982 6.868 -36.891 1.00 97.69 80 LYS A O 1
ATOM 673 N N . THR A 1 81 ? 33.053 6.883 -36.026 1.00 97.50 81 THR A N 1
ATOM 674 C CA . THR A 1 81 ? 32.678 6.423 -34.680 1.00 97.50 81 THR A CA 1
ATOM 675 C C . THR A 1 81 ? 31.680 7.368 -34.011 1.00 97.50 81 THR A C 1
ATOM 677 O O . THR A 1 81 ? 30.711 6.933 -33.387 1.00 97.50 81 THR A O 1
ATOM 680 N N . LEU A 1 82 ? 31.862 8.680 -34.173 1.00 97.31 82 LEU A N 1
ATOM 681 C CA . LEU A 1 82 ? 30.937 9.679 -33.648 1.00 97.31 82 LEU A CA 1
ATOM 682 C C . LEU A 1 82 ? 29.556 9.580 -34.305 1.00 97.31 82 LEU A C 1
ATOM 684 O O . LEU A 1 82 ? 28.544 9.684 -33.608 1.00 97.31 82 LEU A O 1
ATOM 688 N N . LYS A 1 83 ? 29.499 9.383 -35.629 1.00 97.31 83 LYS A N 1
ATOM 689 C CA . LYS A 1 83 ? 28.233 9.181 -36.350 1.00 97.31 83 LYS A CA 1
ATOM 690 C C . LYS A 1 83 ? 27.506 7.934 -35.849 1.00 97.31 83 LYS A C 1
ATOM 692 O O . LYS A 1 83 ? 26.322 8.029 -35.531 1.00 97.31 83 LYS A O 1
ATOM 697 N N . GLU A 1 84 ? 28.222 6.823 -35.699 1.00 97.75 84 GLU A N 1
ATOM 698 C CA . GLU A 1 84 ? 27.666 5.566 -35.191 1.00 97.75 84 GLU A CA 1
ATOM 699 C C . GLU A 1 84 ? 27.096 5.732 -33.776 1.00 97.75 84 GLU A C 1
ATOM 701 O O . GLU A 1 84 ? 25.926 5.452 -33.524 1.00 97.75 84 GLU A O 1
ATOM 706 N N . ARG A 1 85 ? 27.867 6.324 -32.855 1.00 96.94 85 ARG A N 1
ATOM 707 C CA . ARG A 1 85 ? 27.396 6.576 -31.482 1.00 96.94 85 ARG A CA 1
ATOM 708 C C . ARG A 1 85 ? 26.192 7.514 -31.429 1.00 96.94 85 ARG A C 1
ATOM 710 O O . ARG A 1 85 ? 25.302 7.323 -30.600 1.00 96.94 85 ARG A O 1
ATOM 717 N N . LYS A 1 86 ? 26.140 8.537 -32.292 1.00 97.19 86 LYS A N 1
ATOM 718 C CA . LYS A 1 86 ? 24.965 9.418 -32.402 1.00 97.19 86 LYS A CA 1
ATOM 719 C C . LYS A 1 86 ? 23.738 8.646 -32.884 1.00 97.19 86 LYS A C 1
ATOM 721 O O . LYS A 1 86 ? 22.649 8.884 -32.366 1.00 97.19 86 LYS A O 1
ATOM 726 N N . HIS A 1 87 ? 23.905 7.736 -33.841 1.00 96.50 87 HIS A N 1
ATOM 727 C CA . HIS A 1 87 ? 22.823 6.890 -34.331 1.00 96.50 87 HIS A CA 1
ATOM 728 C C . HIS A 1 87 ? 22.304 5.946 -33.237 1.00 96.50 87 HIS A C 1
ATOM 730 O O . HIS A 1 87 ? 21.114 5.981 -32.924 1.00 96.50 87 HIS A O 1
ATOM 736 N N . GLN A 1 88 ? 23.197 5.206 -32.576 1.00 96.50 88 GLN A N 1
ATOM 737 C CA . GLN A 1 88 ? 22.848 4.296 -31.479 1.00 96.50 88 GLN A CA 1
ATOM 738 C C . GLN A 1 88 ? 22.123 5.015 -30.340 1.00 96.50 88 GLN A C 1
ATOM 740 O O . GLN A 1 88 ? 21.086 4.551 -29.874 1.00 96.50 88 GLN A O 1
ATOM 745 N N . ARG A 1 89 ? 22.607 6.198 -29.936 1.00 96.50 89 ARG A N 1
ATOM 746 C CA . ARG A 1 89 ? 21.951 7.003 -28.897 1.00 96.50 89 ARG A CA 1
ATOM 747 C C . ARG A 1 89 ? 20.514 7.362 -29.268 1.00 96.50 89 ARG A C 1
ATOM 749 O O . ARG A 1 89 ? 19.634 7.269 -28.423 1.00 96.50 89 ARG A O 1
ATOM 756 N N . ARG A 1 90 ? 20.271 7.773 -30.516 1.00 95.44 90 ARG A N 1
ATOM 757 C CA . ARG A 1 90 ? 18.916 8.099 -30.989 1.00 95.44 90 ARG A CA 1
ATOM 758 C C . ARG A 1 90 ? 18.012 6.869 -30.988 1.00 95.44 90 ARG A C 1
ATOM 760 O O . ARG A 1 90 ? 16.842 6.991 -30.650 1.00 95.44 90 ARG A O 1
ATOM 767 N N . LEU A 1 91 ? 18.538 5.705 -31.363 1.00 94.69 91 LEU A N 1
ATOM 768 C CA . LEU A 1 91 ? 17.774 4.460 -31.388 1.00 94.69 91 LEU A CA 1
ATOM 769 C C . LEU A 1 91 ? 17.393 4.000 -29.975 1.00 94.69 91 LEU A C 1
ATOM 771 O O . LEU A 1 91 ? 16.231 3.689 -29.733 1.00 94.69 91 LEU A O 1
ATOM 775 N N . LEU A 1 92 ? 18.338 4.053 -29.034 1.00 93.12 92 LEU A N 1
ATOM 776 C CA . LEU A 1 92 ? 18.083 3.750 -27.624 1.00 93.12 92 LEU A CA 1
ATOM 777 C C . LEU A 1 92 ? 17.093 4.733 -26.993 1.00 93.12 92 LEU A C 1
ATOM 779 O O . LEU A 1 92 ? 16.184 4.303 -26.297 1.00 93.12 92 LEU A O 1
ATOM 783 N N . ALA A 1 93 ? 17.208 6.032 -27.288 1.00 91.50 93 ALA A N 1
ATOM 784 C CA . ALA A 1 93 ? 16.258 7.031 -26.797 1.00 91.50 93 ALA A CA 1
ATOM 785 C C . ALA A 1 93 ? 14.822 6.748 -27.279 1.00 91.50 93 ALA A C 1
ATOM 787 O O . ALA A 1 93 ? 13.885 6.835 -26.492 1.00 91.50 93 ALA A O 1
ATOM 788 N N . LYS A 1 94 ? 14.651 6.337 -28.545 1.00 88.00 94 LYS A N 1
ATOM 789 C CA . LYS A 1 94 ? 13.344 5.922 -29.084 1.00 88.00 94 LYS A CA 1
ATOM 790 C C . LYS A 1 94 ? 12.800 4.664 -28.404 1.00 88.00 94 LYS A C 1
ATOM 792 O O . LYS A 1 94 ? 11.605 4.585 -28.146 1.00 88.00 94 LYS A O 1
ATOM 797 N N . GLN A 1 95 ? 13.657 3.681 -28.121 1.00 85.50 95 GLN A N 1
ATOM 798 C CA . GLN A 1 95 ? 13.254 2.477 -27.384 1.00 85.50 95 GLN A CA 1
ATOM 799 C C . GLN A 1 95 ? 12.844 2.810 -25.946 1.00 85.50 95 GLN A C 1
ATOM 801 O O . GLN A 1 95 ? 11.829 2.318 -25.470 1.00 85.50 95 GLN A O 1
ATOM 806 N N . GLU A 1 96 ? 13.594 3.674 -25.264 1.00 86.50 96 GLU A N 1
ATOM 807 C CA . GLU A 1 96 ? 13.269 4.124 -23.910 1.00 86.50 96 GLU A CA 1
ATOM 808 C C . GLU A 1 96 ? 11.928 4.870 -23.869 1.00 86.50 96 GLU A C 1
ATOM 810 O O . GLU A 1 96 ? 11.109 4.630 -22.984 1.00 86.50 96 GLU A O 1
ATOM 815 N N . GLU A 1 97 ? 11.678 5.747 -24.843 1.00 83.06 97 GLU A N 1
ATOM 816 C CA . GLU A 1 97 ? 10.403 6.451 -24.982 1.00 83.06 97 GLU A CA 1
ATOM 817 C C . GLU A 1 97 ? 9.237 5.484 -25.232 1.00 83.06 97 GLU A C 1
ATOM 819 O O . GLU A 1 97 ? 8.198 5.609 -24.587 1.00 83.06 97 GLU A O 1
ATOM 824 N N . ALA A 1 98 ? 9.433 4.462 -26.071 1.00 76.69 98 ALA A N 1
ATOM 825 C CA . ALA A 1 98 ? 8.436 3.416 -26.292 1.00 76.69 98 ALA A CA 1
ATOM 826 C C . ALA A 1 98 ? 8.126 2.610 -25.014 1.00 76.69 98 ALA A C 1
ATOM 828 O O . ALA A 1 98 ? 6.971 2.280 -24.762 1.00 76.69 98 ALA A O 1
ATOM 829 N N . LEU A 1 99 ? 9.129 2.330 -24.173 1.00 77.06 99 LEU A N 1
ATOM 830 C CA . LEU A 1 99 ? 8.950 1.573 -22.925 1.00 77.06 99 LEU A CA 1
ATOM 831 C C . LEU A 1 99 ? 8.312 2.402 -21.796 1.00 77.06 99 LEU A C 1
ATOM 833 O O . LEU A 1 99 ? 7.660 1.837 -20.915 1.00 77.06 99 LEU A O 1
ATOM 837 N N . LYS A 1 100 ? 8.454 3.735 -21.810 1.00 74.50 100 LYS A N 1
ATOM 838 C CA . LYS A 1 100 ? 7.825 4.635 -20.820 1.00 74.50 100 LYS A CA 1
ATOM 839 C C . LYS A 1 100 ? 6.294 4.613 -20.869 1.00 74.50 100 LYS A C 1
ATOM 841 O O . LYS A 1 100 ? 5.667 4.914 -19.858 1.00 74.50 100 LYS A O 1
ATOM 846 N N . GLY A 1 101 ? 5.702 4.220 -21.999 1.00 69.00 101 GLY A N 1
ATOM 847 C CA . GLY A 1 101 ? 4.253 4.036 -22.156 1.00 69.00 101 GLY A CA 1
ATOM 848 C C . GLY A 1 101 ? 3.678 2.804 -21.443 1.00 69.00 101 GLY A C 1
ATOM 849 O O . GLY A 1 101 ? 2.467 2.606 -21.468 1.00 69.00 101 GLY A O 1
ATOM 850 N N . GLY A 1 102 ? 4.524 2.002 -20.790 1.00 62.22 102 GLY A N 1
ATOM 851 C CA . GLY A 1 102 ? 4.166 0.701 -20.239 1.00 62.22 102 GLY A CA 1
ATOM 852 C C . GLY A 1 102 ? 4.656 -0.411 -21.159 1.00 62.22 102 GLY A C 1
ATOM 853 O O . GLY A 1 102 ? 4.455 -0.378 -22.369 1.00 62.22 102 GLY A O 1
ATOM 854 N N . VAL A 1 103 ? 5.337 -1.396 -20.581 1.00 67.56 103 VAL A N 1
ATOM 855 C CA . VAL A 1 103 ? 5.793 -2.570 -21.325 1.00 67.56 103 VAL A CA 1
ATOM 856 C C . VAL A 1 103 ? 4.616 -3.531 -21.429 1.00 67.56 103 VAL A C 1
ATOM 858 O O . VAL A 1 103 ? 4.221 -4.124 -20.424 1.00 67.56 103 VAL A O 1
ATOM 861 N N . GLU A 1 104 ? 4.056 -3.693 -22.628 1.00 65.94 104 GLU A N 1
ATOM 862 C CA . GLU A 1 104 ? 3.235 -4.865 -22.929 1.00 65.94 104 GLU A CA 1
ATOM 863 C C . GLU A 1 104 ? 4.146 -6.092 -22.837 1.00 65.94 104 GLU A C 1
ATOM 865 O O . GLU A 1 104 ? 4.939 -6.389 -23.730 1.00 65.94 104 GLU A O 1
ATOM 870 N N . LEU A 1 105 ? 4.105 -6.756 -21.684 1.00 68.44 105 LEU A N 1
ATOM 871 C CA . LEU A 1 105 ? 4.795 -8.017 -21.482 1.00 68.44 105 LEU A CA 1
ATOM 872 C C . LEU A 1 105 ? 4.088 -9.070 -22.330 1.00 68.44 105 LEU A C 1
ATOM 874 O O . LEU A 1 105 ? 2.932 -9.408 -22.077 1.00 68.44 105 LEU A O 1
ATOM 878 N N . ASP A 1 106 ? 4.790 -9.594 -23.330 1.00 73.56 106 ASP A N 1
ATOM 879 C CA . ASP A 1 106 ? 4.310 -10.745 -24.079 1.00 73.56 106 ASP A CA 1
ATOM 880 C C . ASP A 1 106 ? 4.364 -11.991 -23.183 1.00 73.56 106 ASP A C 1
ATOM 882 O O . ASP A 1 106 ? 5.404 -12.628 -22.997 1.00 73.56 106 ASP A O 1
ATOM 886 N N . PHE A 1 107 ? 3.215 -12.343 -22.603 1.00 70.56 107 PHE A N 1
ATOM 887 C CA . PHE A 1 107 ? 3.057 -13.516 -21.742 1.00 70.56 107 PHE A CA 1
ATOM 888 C C . PHE A 1 107 ? 3.311 -14.846 -22.480 1.00 70.56 107 PHE A C 1
ATOM 890 O O . PHE A 1 107 ? 3.419 -15.893 -21.831 1.00 70.56 107 PHE A O 1
ATOM 897 N N . ASN A 1 108 ? 3.443 -14.833 -23.813 1.00 76.25 108 ASN A N 1
ATOM 898 C CA . ASN A 1 108 ? 3.811 -16.014 -24.596 1.00 76.25 108 ASN A CA 1
ATOM 899 C C . ASN A 1 108 ? 5.290 -16.400 -24.439 1.00 76.25 108 ASN A C 1
ATOM 901 O O . ASN A 1 108 ? 5.639 -17.553 -24.680 1.00 76.25 108 ASN A O 1
ATOM 905 N N . VAL A 1 109 ? 6.150 -15.474 -23.995 1.00 81.31 109 VAL A N 1
ATOM 906 C CA . VAL A 1 109 ? 7.574 -15.743 -23.715 1.00 81.31 109 VAL A CA 1
ATOM 907 C C . VAL A 1 109 ? 7.757 -16.500 -22.394 1.00 81.31 109 VAL A C 1
ATOM 909 O O . VAL A 1 109 ? 8.769 -17.166 -22.183 1.00 81.31 109 VAL A O 1
ATOM 912 N N . LEU A 1 110 ? 6.774 -16.413 -21.497 1.00 83.88 110 LEU A N 1
ATOM 913 C CA . LEU A 1 110 ? 6.823 -17.046 -20.186 1.00 83.88 110 LEU A CA 1
ATOM 914 C C . LEU A 1 110 ? 6.580 -18.557 -20.269 1.00 83.88 110 LEU A C 1
ATOM 916 O O . LEU A 1 110 ? 5.892 -19.052 -21.167 1.00 83.88 110 LEU A O 1
ATOM 920 N N . THR A 1 111 ? 7.111 -19.299 -19.298 1.00 85.94 111 THR A N 1
ATOM 921 C CA . THR A 1 111 ? 6.764 -20.716 -19.146 1.00 85.94 111 THR A CA 1
ATOM 922 C C . THR A 1 111 ? 5.323 -20.862 -18.646 1.00 85.94 111 THR A C 1
ATOM 924 O O . THR A 1 111 ? 4.719 -19.915 -18.137 1.00 85.94 111 THR A O 1
ATOM 927 N N . GLU A 1 112 ? 4.733 -22.046 -18.808 1.00 87.88 112 GLU A N 1
ATOM 928 C CA . GLU A 1 112 ? 3.363 -22.304 -18.349 1.00 87.88 112 GLU A CA 1
ATOM 929 C C . GLU A 1 112 ? 3.222 -22.108 -16.831 1.00 87.88 112 GLU A C 1
ATOM 931 O O . GLU A 1 112 ? 2.295 -21.430 -16.390 1.00 87.88 112 GLU A O 1
ATOM 936 N N . SER A 1 113 ? 4.219 -22.545 -16.054 1.00 87.81 113 SER A N 1
ATOM 937 C CA . SER A 1 113 ? 4.284 -22.318 -14.605 1.00 87.81 113 SER A CA 1
ATOM 938 C C . SER A 1 113 ? 4.338 -20.838 -14.219 1.00 87.81 113 SER A C 1
ATOM 940 O O . SER A 1 113 ? 3.720 -20.430 -13.237 1.00 87.81 113 SER A O 1
ATOM 942 N N . ASP A 1 114 ? 5.040 -20.007 -14.994 1.00 87.88 114 ASP A N 1
ATOM 943 C CA . ASP A 1 114 ? 5.119 -18.567 -14.723 1.00 87.88 114 ASP A CA 1
ATOM 944 C C . ASP A 1 114 ? 3.779 -17.875 -15.004 1.00 87.88 114 ASP A C 1
ATOM 946 O O . ASP A 1 114 ? 3.359 -16.985 -14.260 1.00 87.88 114 ASP A O 1
ATOM 950 N N . ARG A 1 115 ? 3.075 -18.300 -16.063 1.00 87.56 115 ARG A N 1
ATOM 951 C CA . ARG A 1 115 ? 1.738 -17.784 -16.382 1.00 87.56 115 ARG A CA 1
ATOM 952 C C . ARG A 1 115 ? 0.734 -18.123 -15.289 1.00 87.56 115 ARG A C 1
ATOM 954 O O . ARG A 1 115 ? -0.004 -17.236 -14.863 1.00 87.56 115 ARG A O 1
ATOM 961 N N . GLU A 1 116 ? 0.729 -19.366 -14.820 1.00 88.44 116 GLU A N 1
ATOM 962 C CA . GLU A 1 116 ? -0.131 -19.800 -13.716 1.00 88.44 116 GLU A CA 1
ATOM 963 C C . GLU A 1 116 ? 0.155 -19.006 -12.437 1.00 88.44 116 GLU A C 1
ATOM 965 O O . GLU A 1 116 ? -0.772 -18.523 -11.787 1.00 88.44 116 GLU A O 1
ATOM 970 N N . PHE A 1 117 ? 1.433 -18.786 -12.110 1.00 88.19 117 PHE A N 1
ATOM 971 C CA . PHE A 1 117 ? 1.832 -17.993 -10.949 1.00 88.19 117 PHE A CA 1
ATOM 972 C C . PHE A 1 117 ? 1.332 -16.541 -11.023 1.00 88.19 117 PHE A C 1
ATOM 974 O O . PHE A 1 117 ? 0.816 -16.004 -10.040 1.00 88.19 117 PHE A O 1
ATOM 981 N N . ILE A 1 118 ? 1.443 -15.900 -12.189 1.00 86.00 118 ILE A N 1
ATOM 982 C CA . ILE A 1 118 ? 0.965 -14.525 -12.387 1.00 86.00 118 ILE A CA 1
ATOM 983 C C . ILE A 1 118 ? -0.564 -14.459 -12.319 1.00 86.00 118 ILE A C 1
ATOM 985 O O . ILE A 1 118 ? -1.103 -13.532 -11.714 1.00 86.00 118 ILE A O 1
ATOM 989 N N . GLN A 1 119 ? -1.269 -15.431 -12.901 1.00 85.25 119 GLN A N 1
ATOM 990 C CA . GLN A 1 119 ? -2.733 -15.496 -12.842 1.00 85.25 119 GLN A CA 1
ATOM 991 C C . GLN A 1 119 ? -3.251 -15.763 -11.426 1.00 85.25 119 GLN A C 1
ATOM 993 O O . GLN A 1 119 ? -4.297 -15.240 -11.047 1.00 85.25 119 GLN A O 1
ATOM 998 N N . ALA A 1 120 ? -2.504 -16.518 -10.620 1.00 89.50 120 ALA A N 1
ATOM 999 C CA . ALA A 1 120 ? -2.819 -16.756 -9.216 1.00 89.50 120 ALA A CA 1
ATOM 1000 C C . ALA A 1 120 ? -2.597 -15.521 -8.321 1.00 89.50 120 ALA A C 1
ATOM 1002 O O . ALA A 1 120 ? -2.925 -15.557 -7.131 1.00 89.50 120 ALA A O 1
ATOM 1003 N N . ARG A 1 121 ? -2.042 -14.422 -8.855 1.00 88.44 121 ARG A N 1
ATOM 1004 C CA . ARG A 1 121 ? -1.762 -13.213 -8.079 1.00 88.44 121 ARG A CA 1
ATOM 1005 C C . ARG A 1 121 ? -3.061 -12.624 -7.507 1.00 88.44 121 ARG A C 1
ATOM 1007 O O . ARG A 1 121 ? -3.966 -12.272 -8.264 1.00 88.44 121 ARG A O 1
ATOM 1014 N N . PRO A 1 122 ? -3.135 -12.402 -6.183 1.00 91.19 122 PRO A N 1
ATOM 1015 C CA . PRO A 1 122 ? -4.266 -11.713 -5.579 1.00 91.19 122 PRO A CA 1
ATOM 1016 C C . PRO A 1 122 ? -4.439 -10.293 -6.127 1.00 91.19 122 PRO A C 1
ATOM 1018 O O . PRO A 1 122 ? -3.466 -9.561 -6.337 1.00 91.19 122 PRO A O 1
ATOM 1021 N N . ASN A 1 123 ? -5.691 -9.863 -6.289 1.00 90.25 123 ASN A N 1
ATOM 1022 C CA . ASN A 1 123 ? -5.996 -8.480 -6.640 1.00 90.25 123 ASN A CA 1
ATOM 1023 C C . ASN A 1 123 ? -5.853 -7.576 -5.405 1.00 90.25 123 ASN A C 1
ATOM 1025 O O . ASN A 1 123 ? -6.816 -7.305 -4.688 1.00 90.25 123 ASN A O 1
ATOM 1029 N N . TYR A 1 124 ? -4.632 -7.102 -5.162 1.00 91.62 124 TYR A N 1
ATOM 1030 C CA . TYR A 1 124 ? -4.327 -6.222 -4.032 1.00 91.62 124 TYR A CA 1
ATOM 1031 C C . TYR A 1 124 ? -5.082 -4.886 -4.075 1.00 91.62 124 TYR A C 1
ATOM 1033 O O . TYR A 1 124 ? -5.395 -4.353 -3.016 1.00 91.62 124 TYR A O 1
ATOM 1041 N N . GLY A 1 125 ? -5.425 -4.367 -5.260 1.00 92.94 125 GLY A N 1
ATOM 1042 C CA . GLY A 1 125 ? -6.229 -3.146 -5.387 1.00 92.94 125 GLY A CA 1
ATOM 1043 C C . GLY A 1 125 ? -7.628 -3.334 -4.803 1.00 92.94 125 GLY A C 1
ATOM 1044 O O . GLY A 1 125 ? -8.027 -2.600 -3.903 1.00 92.94 125 GLY A O 1
ATOM 1045 N N . ALA A 1 126 ? -8.312 -4.401 -5.223 1.00 93.31 126 ALA A N 1
ATOM 1046 C CA . ALA A 1 126 ? -9.626 -4.759 -4.693 1.00 93.31 126 ALA A CA 1
ATOM 1047 C C . ALA A 1 126 ? -9.584 -5.060 -3.184 1.00 93.31 126 ALA A C 1
ATOM 1049 O O . ALA A 1 126 ? -10.507 -4.707 -2.452 1.00 93.31 126 ALA A O 1
ATOM 1050 N N . ILE A 1 127 ? -8.509 -5.687 -2.692 1.00 93.56 127 ILE A N 1
ATOM 1051 C CA . ILE A 1 127 ? -8.326 -5.931 -1.252 1.00 93.56 127 ILE A CA 1
ATOM 1052 C C . ILE A 1 127 ? -8.209 -4.605 -0.489 1.00 93.56 127 ILE A C 1
ATOM 1054 O O . ILE A 1 127 ? -8.871 -4.432 0.532 1.00 93.56 127 ILE A O 1
ATOM 1058 N N . CYS A 1 128 ? -7.412 -3.655 -0.982 1.00 94.19 128 CYS A N 1
ATOM 1059 C CA . CYS A 1 128 ? -7.265 -2.340 -0.359 1.00 94.19 128 CYS A CA 1
ATOM 1060 C C . CYS A 1 128 ? -8.582 -1.552 -0.344 1.00 94.19 128 CYS A C 1
ATOM 1062 O O . CYS A 1 128 ? -8.923 -0.964 0.679 1.00 94.19 128 CYS A O 1
ATOM 1064 N N . GLU A 1 129 ? -9.350 -1.580 -1.435 1.00 94.94 129 GLU A N 1
ATOM 1065 C CA . GLU A 1 129 ? -10.687 -0.973 -1.482 1.00 94.94 129 GLU A CA 1
ATOM 1066 C C . GLU A 1 129 ? -11.605 -1.568 -0.407 1.00 94.94 129 GLU A C 1
ATOM 1068 O O . GLU A 1 129 ? -12.200 -0.833 0.378 1.00 94.94 129 GLU A O 1
ATOM 1073 N N . LYS A 1 130 ? -11.636 -2.900 -0.279 1.00 93.69 130 LYS A N 1
ATOM 1074 C CA . LYS A 1 130 ? -12.429 -3.573 0.761 1.00 93.69 130 LYS A CA 1
ATOM 1075 C C . LYS A 1 130 ? -11.977 -3.228 2.176 1.00 93.69 130 LYS A C 1
ATOM 1077 O O . LYS A 1 130 ? -12.816 -3.086 3.061 1.00 93.69 130 LYS A O 1
ATOM 1082 N N . ILE A 1 131 ? -10.675 -3.080 2.411 1.00 93.31 131 ILE A N 1
ATOM 1083 C CA . ILE A 1 131 ? -10.155 -2.648 3.716 1.00 93.31 131 ILE A CA 1
ATOM 1084 C C . ILE A 1 131 ? -10.632 -1.226 4.036 1.00 93.31 131 ILE A C 1
ATOM 1086 O O . ILE A 1 131 ? -11.067 -0.966 5.161 1.00 93.31 131 ILE A O 1
ATOM 1090 N N . ASN A 1 132 ? -10.606 -0.329 3.049 1.00 93.88 132 ASN A N 1
ATOM 1091 C CA . ASN A 1 132 ? -11.089 1.040 3.208 1.00 93.88 132 ASN A CA 1
ATOM 1092 C C . ASN A 1 132 ? -12.594 1.092 3.515 1.00 93.88 132 ASN A C 1
ATOM 1094 O O . ASN A 1 132 ? -13.005 1.920 4.322 1.00 93.88 132 ASN A O 1
ATOM 1098 N N . ASP A 1 133 ? -13.400 0.183 2.960 1.00 94.19 133 ASP A N 1
ATOM 1099 C CA . ASP A 1 133 ? -14.834 0.077 3.276 1.00 94.19 133 ASP A CA 1
ATOM 1100 C C . ASP A 1 133 ? -15.095 -0.405 4.716 1.00 94.19 133 ASP A C 1
ATOM 1102 O O . ASP A 1 133 ? -16.046 0.024 5.376 1.00 94.19 133 ASP A O 1
ATOM 1106 N N . VAL A 1 134 ? -14.252 -1.309 5.228 1.00 95.56 134 VAL A N 1
ATOM 1107 C CA . VAL A 1 134 ? -14.408 -1.908 6.565 1.00 95.56 134 VAL A CA 1
ATOM 1108 C C . VAL A 1 134 ? -13.933 -0.967 7.673 1.00 95.56 134 VAL A C 1
ATOM 1110 O O . VAL A 1 134 ? -14.479 -0.983 8.780 1.00 95.56 134 VAL A O 1
ATOM 1113 N N . MET A 1 135 ? -12.949 -0.112 7.399 1.00 95.75 135 MET A N 1
ATOM 1114 C CA . MET A 1 135 ? -12.345 0.755 8.412 1.00 95.75 135 MET A CA 1
ATOM 1115 C C . MET A 1 135 ? -13.348 1.710 9.100 1.00 95.75 135 MET A C 1
ATOM 1117 O O . MET A 1 135 ? -13.373 1.740 10.333 1.00 95.75 135 MET A O 1
ATOM 1121 N N . PRO A 1 136 ? -14.251 2.415 8.388 1.00 95.69 136 PRO A N 1
ATOM 1122 C CA . PRO A 1 136 ? -15.298 3.223 9.014 1.00 95.69 136 PRO A CA 1
ATOM 1123 C C . PRO A 1 136 ? -16.254 2.412 9.893 1.00 95.69 136 PRO A C 1
ATOM 1125 O O . PRO A 1 136 ? -16.734 2.912 10.911 1.00 95.69 136 PRO A O 1
ATOM 1128 N N . ILE A 1 137 ? -16.544 1.163 9.513 1.00 96.31 137 ILE A N 1
ATOM 1129 C CA . ILE A 1 137 ? -17.408 0.270 10.293 1.00 96.31 137 ILE A CA 1
ATOM 1130 C C . ILE A 1 137 ? -16.711 -0.092 11.606 1.00 96.31 137 ILE A C 1
ATOM 1132 O O . ILE A 1 137 ? -17.319 0.022 12.668 1.00 96.31 137 ILE A O 1
ATOM 1136 N N . ALA A 1 138 ? -15.426 -0.450 11.552 1.00 96.25 138 ALA A N 1
ATOM 1137 C CA . ALA A 1 138 ? -14.636 -0.759 12.740 1.00 96.25 138 ALA A CA 1
ATOM 1138 C C . ALA A 1 138 ? -14.580 0.427 13.720 1.00 96.25 138 ALA A C 1
ATOM 1140 O O . ALA A 1 138 ? -14.775 0.243 14.921 1.00 96.25 138 ALA A O 1
ATOM 1141 N N . VAL A 1 139 ? -14.399 1.650 13.206 1.00 96.62 139 VAL A N 1
ATOM 1142 C CA . VAL A 1 139 ? -14.423 2.878 14.021 1.00 96.62 139 VAL A CA 1
ATOM 1143 C C . VAL A 1 139 ? -15.782 3.066 14.699 1.00 96.62 139 VAL A C 1
ATOM 1145 O O . VAL A 1 139 ? -15.836 3.295 15.906 1.00 96.62 139 VAL A O 1
ATOM 1148 N N . LYS A 1 140 ? -16.889 2.914 13.959 1.00 97.25 140 LYS A N 1
ATOM 1149 C CA . LYS A 1 140 ? -18.245 3.030 14.525 1.00 97.25 140 LYS A CA 1
ATOM 1150 C C . LYS A 1 140 ? -18.514 1.990 15.611 1.00 97.25 140 LYS A C 1
ATOM 1152 O O . LYS A 1 140 ? -19.105 2.325 16.631 1.00 97.25 140 LYS A O 1
ATOM 1157 N N . VAL A 1 141 ? -18.069 0.749 15.415 1.00 97.56 141 VAL A N 1
ATOM 1158 C CA . VAL A 1 141 ? -18.210 -0.319 16.418 1.00 97.56 141 VAL A CA 1
ATOM 1159 C C . VAL A 1 141 ? -17.405 0.004 17.676 1.00 97.56 141 VAL A C 1
ATOM 1161 O O . VAL A 1 141 ? -17.922 -0.133 18.782 1.00 97.56 141 VAL A O 1
ATOM 1164 N N . ALA A 1 142 ? -16.165 0.476 17.524 1.00 97.25 142 ALA A N 1
ATOM 1165 C CA . ALA A 1 142 ? -15.340 0.879 18.659 1.00 97.25 142 ALA A CA 1
ATOM 1166 C C . ALA A 1 142 ? -15.992 2.020 19.456 1.00 97.25 142 ALA A C 1
ATOM 1168 O O . ALA A 1 142 ? -16.061 1.952 20.683 1.00 97.25 142 ALA A O 1
ATOM 1169 N N . GLN A 1 143 ? -16.530 3.026 18.765 1.00 97.31 143 GLN A N 1
ATOM 1170 C CA . GLN A 1 143 ? -17.228 4.138 19.402 1.00 97.31 143 GLN A CA 1
ATOM 1171 C C . GLN A 1 143 ? -18.510 3.690 20.116 1.00 97.31 143 GLN A C 1
ATOM 1173 O O . GLN A 1 143 ? -18.712 4.031 21.279 1.00 97.31 143 GLN A O 1
ATOM 1178 N N . GLY A 1 144 ? -19.324 2.853 19.469 1.00 97.38 144 GLY A N 1
ATOM 1179 C CA . GLY A 1 144 ? -20.530 2.294 20.081 1.00 97.38 144 GLY A CA 1
ATOM 1180 C C . GLY A 1 144 ? -20.227 1.474 21.338 1.00 97.38 144 GLY A C 1
ATOM 1181 O O . GLY A 1 144 ? -20.930 1.594 22.336 1.00 97.38 144 GLY A O 1
ATOM 1182 N N . ASN A 1 145 ? -19.138 0.700 21.343 1.00 97.25 145 ASN A N 1
ATOM 1183 C CA . ASN A 1 145 ? -18.712 -0.033 22.536 1.00 97.25 145 ASN A CA 1
ATOM 1184 C C . ASN A 1 145 ? -18.339 0.900 23.695 1.00 97.25 145 ASN A C 1
ATOM 1186 O O . ASN A 1 145 ? -18.666 0.600 24.842 1.00 97.25 145 ASN A O 1
ATOM 1190 N N . ILE A 1 146 ? -17.682 2.030 23.417 1.00 97.38 146 ILE A N 1
ATOM 1191 C CA . ILE A 1 146 ? -17.362 3.026 24.450 1.00 97.38 146 ILE A CA 1
ATOM 1192 C C . ILE A 1 146 ? -18.654 3.586 25.059 1.00 97.38 146 ILE A C 1
ATOM 1194 O O . ILE A 1 146 ? -18.783 3.641 26.281 1.00 97.38 146 ILE A O 1
ATOM 1198 N N . GLU A 1 147 ? -19.623 3.956 24.221 1.00 97.50 147 GLU A N 1
ATOM 1199 C CA . GLU A 1 147 ? -20.909 4.503 24.667 1.00 97.50 147 GLU A CA 1
ATOM 1200 C C . GLU A 1 147 ? -21.717 3.491 25.490 1.00 97.50 147 GLU A C 1
ATOM 1202 O O . GLU A 1 147 ? -22.249 3.836 2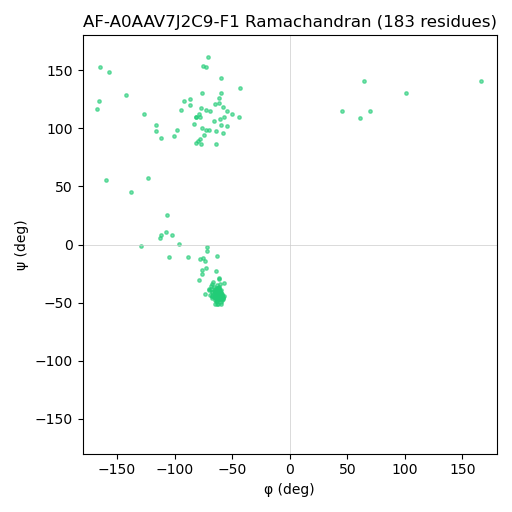6.547 1.00 97.50 147 GLU A O 1
ATOM 1207 N N . ILE A 1 148 ? -21.766 2.230 25.047 1.00 97.88 148 ILE A N 1
ATOM 1208 C CA . ILE A 1 148 ? -22.452 1.141 25.755 1.00 97.88 148 ILE A CA 1
ATOM 1209 C C . ILE A 1 148 ? -21.814 0.896 27.122 1.00 97.88 148 ILE A C 1
ATOM 1211 O O . ILE A 1 148 ? -22.535 0.779 28.113 1.00 97.88 148 ILE A O 1
ATOM 1215 N N . ASN A 1 149 ? -20.483 0.843 27.192 1.00 97.50 149 ASN A N 1
ATOM 1216 C CA . ASN A 1 149 ? -19.779 0.644 28.456 1.00 97.50 149 ASN A CA 1
ATOM 1217 C C . ASN A 1 149 ? -20.058 1.795 29.424 1.00 97.50 149 ASN A C 1
ATOM 1219 O O . ASN A 1 149 ? -20.453 1.555 30.560 1.00 97.50 149 ASN A O 1
ATOM 1223 N N . HIS A 1 150 ? -19.973 3.039 28.948 1.00 97.56 150 HIS A N 1
ATOM 1224 C CA . HIS A 1 150 ? -20.299 4.209 29.757 1.00 97.56 150 HIS A CA 1
ATOM 1225 C C . HIS A 1 150 ? -21.752 4.184 30.263 1.00 97.56 150 HIS A C 1
ATOM 1227 O O . HIS A 1 150 ? -22.022 4.502 31.422 1.00 97.56 150 HIS A O 1
ATOM 1233 N N . LEU A 1 151 ? -22.712 3.794 29.420 1.00 97.50 151 LEU A N 1
ATOM 1234 C CA . LEU A 1 151 ? -24.107 3.653 29.837 1.00 97.50 151 LEU A CA 1
ATOM 1235 C C . LEU A 1 151 ? -24.276 2.559 30.900 1.00 97.50 151 LEU A C 1
ATOM 1237 O O . LEU A 1 151 ? -24.984 2.769 31.884 1.00 97.50 151 LEU A O 1
ATOM 1241 N N . ASN A 1 152 ? -23.631 1.409 30.707 1.00 97.62 152 ASN A N 1
ATOM 1242 C CA . ASN A 1 152 ? -23.684 0.287 31.637 1.00 97.62 152 ASN A CA 1
ATOM 1243 C C . ASN A 1 152 ? -23.106 0.665 33.006 1.00 97.62 152 ASN A C 1
ATOM 1245 O O . ASN A 1 152 ? -23.747 0.410 34.024 1.00 97.62 152 ASN A O 1
ATOM 1249 N N . ASP A 1 153 ? -21.956 1.337 33.033 1.00 97.44 153 ASP A N 1
ATOM 1250 C CA . ASP A 1 153 ? -21.311 1.787 34.270 1.00 97.44 153 ASP A CA 1
ATOM 1251 C C . ASP A 1 153 ? -22.211 2.762 35.044 1.00 97.44 153 ASP A C 1
ATOM 1253 O O . ASP A 1 153 ? -22.454 2.585 36.241 1.00 97.44 153 ASP A O 1
ATOM 1257 N N . ASN A 1 154 ? -22.802 3.738 34.348 1.00 97.38 154 ASN A N 1
ATOM 1258 C CA . ASN A 1 154 ? -23.748 4.680 34.951 1.00 97.38 154 ASN A CA 1
ATOM 1259 C C . ASN A 1 154 ? -24.993 3.981 35.503 1.00 97.38 154 ASN A C 1
ATOM 1261 O O . ASN A 1 154 ? -25.479 4.306 36.589 1.00 97.38 154 ASN A O 1
ATOM 1265 N N . LEU A 1 155 ? -25.527 3.012 34.762 1.00 97.62 155 LEU A N 1
ATOM 1266 C CA . LEU A 1 155 ? -26.712 2.270 35.171 1.00 97.62 155 LEU A CA 1
ATOM 1267 C C . LEU A 1 155 ? -26.421 1.390 36.392 1.00 97.62 155 LEU A C 1
ATOM 1269 O O . LEU A 1 155 ? -27.229 1.352 37.322 1.00 97.62 155 LEU A O 1
ATOM 1273 N N . GLN A 1 156 ? -25.255 0.742 36.435 1.00 97.69 156 GLN A N 1
ATOM 1274 C CA . GLN A 1 156 ? -24.798 -0.000 37.609 1.00 97.69 156 GLN A CA 1
ATOM 1275 C C . GLN A 1 156 ? -24.644 0.909 38.827 1.00 97.69 156 GLN A C 1
ATOM 1277 O O . GLN A 1 156 ? -25.102 0.547 39.914 1.00 97.69 156 GLN A O 1
ATOM 1282 N N . GLN A 1 157 ? -24.063 2.097 38.653 1.00 97.50 157 GLN A N 1
ATOM 1283 C CA . GLN A 1 157 ? -23.923 3.063 39.736 1.00 97.50 157 GLN A CA 1
ATOM 1284 C C . GLN A 1 157 ? -25.291 3.511 40.272 1.00 97.50 157 GLN A C 1
ATOM 1286 O O . GLN A 1 157 ? -25.546 3.392 41.472 1.00 97.50 157 GLN A O 1
ATOM 1291 N N . LEU A 1 158 ? -26.200 3.946 39.393 1.00 97.56 158 LEU A N 1
ATOM 1292 C CA . LEU A 1 158 ? -27.540 4.411 39.770 1.00 97.56 158 LEU A CA 1
ATOM 1293 C C . LEU A 1 158 ? -28.363 3.326 40.473 1.00 97.56 158 LEU A C 1
ATOM 1295 O O . LEU A 1 158 ? -29.026 3.589 41.480 1.00 97.56 158 LEU A O 1
ATOM 1299 N N . LEU A 1 159 ? -28.330 2.095 39.956 1.00 97.44 159 LEU A N 1
ATOM 1300 C CA . LEU A 1 159 ? -29.003 0.970 40.602 1.00 97.44 159 LEU A CA 1
ATOM 1301 C C . LEU A 1 159 ? -28.375 0.661 41.962 1.00 97.44 159 LEU A C 1
ATOM 1303 O O . LEU A 1 159 ? -29.104 0.458 42.935 1.00 97.44 159 LEU A O 1
ATOM 1307 N N . GLY A 1 160 ? -27.045 0.677 42.054 1.00 97.62 160 GLY A N 1
ATOM 1308 C CA . GLY A 1 160 ? -26.322 0.484 43.307 1.00 97.62 160 GLY A CA 1
ATOM 1309 C C . GLY A 1 160 ? -26.703 1.519 44.367 1.00 97.62 160 GLY A C 1
ATOM 1310 O O . GLY A 1 160 ? -26.953 1.161 45.520 1.00 97.62 160 GLY A O 1
ATOM 1311 N N . GLU A 1 161 ? -26.806 2.791 43.986 1.00 97.56 161 GLU A N 1
ATOM 1312 C CA . GLU A 1 161 ? -27.246 3.882 44.860 1.00 97.56 161 GLU A CA 1
ATOM 1313 C C . GLU A 1 161 ? -28.702 3.700 45.309 1.00 97.56 161 GLU A C 1
ATOM 1315 O O . GLU A 1 161 ? -28.978 3.712 46.513 1.00 97.56 161 GLU A O 1
ATOM 1320 N N . LYS A 1 162 ? -29.630 3.411 44.386 1.00 97.38 162 LYS A N 1
ATOM 1321 C CA . LYS A 1 162 ? -31.038 3.159 44.740 1.00 97.38 162 LYS A CA 1
ATOM 1322 C C . LYS A 1 162 ? -31.223 1.964 45.671 1.00 97.38 162 LYS A C 1
ATOM 1324 O O . LYS A 1 162 ? -32.046 2.028 46.587 1.00 97.38 162 LYS A O 1
ATOM 1329 N N . ILE A 1 163 ? -30.481 0.877 45.458 1.00 97.50 163 ILE A N 1
ATOM 1330 C CA . ILE A 1 163 ? -30.524 -0.299 46.335 1.00 97.50 163 ILE A CA 1
ATOM 1331 C C . ILE A 1 163 ? -30.042 0.081 47.738 1.00 97.50 163 ILE A C 1
ATOM 1333 O O . ILE A 1 163 ? -30.713 -0.239 48.721 1.00 97.50 163 ILE A O 1
ATOM 1337 N N . LYS A 1 164 ? -28.927 0.818 47.847 1.00 97.31 164 LYS A N 1
ATOM 1338 C CA . LYS A 1 164 ? -28.414 1.311 49.136 1.00 97.31 164 LYS A CA 1
ATOM 1339 C C . LYS A 1 164 ? -29.439 2.190 49.853 1.00 97.31 164 LYS A C 1
ATOM 1341 O O . LYS A 1 164 ? -29.711 1.961 51.031 1.00 97.31 164 LYS A O 1
ATOM 1346 N N . GLU A 1 165 ? -30.050 3.148 49.160 1.00 97.12 165 GLU A N 1
ATOM 1347 C CA . GLU A 1 165 ? -31.092 4.004 49.739 1.00 97.12 165 GLU A CA 1
ATOM 1348 C C . GLU A 1 165 ? -32.304 3.208 50.229 1.00 97.12 165 GLU A C 1
ATOM 1350 O O . GLU A 1 165 ? -32.818 3.461 51.322 1.00 97.12 165 GLU A O 1
ATOM 1355 N N . SER A 1 166 ? -32.769 2.247 49.427 1.00 96.56 166 SER A N 1
ATOM 1356 C CA . SER A 1 166 ? -33.893 1.382 49.787 1.00 96.56 166 SER A CA 1
ATOM 1357 C C . SER A 1 166 ? -33.575 0.557 51.035 1.00 96.56 166 SER A C 1
ATOM 1359 O O . SER A 1 166 ? -34.359 0.545 51.986 1.00 96.56 166 SER A O 1
ATOM 1361 N N . ASN A 1 167 ? -32.378 -0.032 51.098 1.00 96.81 167 ASN A N 1
ATOM 1362 C CA . ASN A 1 167 ? -31.910 -0.780 52.265 1.00 96.81 167 ASN A CA 1
ATOM 1363 C C . ASN A 1 167 ? -31.866 0.097 53.523 1.00 96.81 167 ASN A C 1
ATOM 1365 O O . ASN A 1 167 ? -32.358 -0.312 54.574 1.00 96.81 167 ASN A O 1
ATOM 1369 N N . ILE A 1 168 ? -31.359 1.332 53.423 1.00 96.81 168 ILE A N 1
ATOM 1370 C CA . ILE A 1 168 ? -31.359 2.285 54.543 1.00 96.81 168 ILE A CA 1
ATOM 1371 C C . ILE A 1 168 ? -32.793 2.581 55.007 1.00 96.81 168 ILE A C 1
ATOM 1373 O O . ILE A 1 168 ? -33.052 2.611 56.212 1.00 96.81 168 ILE A O 1
ATOM 1377 N N . LYS A 1 169 ? -33.739 2.785 54.080 1.00 96.50 169 LYS A N 1
ATOM 1378 C CA . LYS A 1 169 ? -35.156 3.025 54.409 1.00 96.50 169 LYS A CA 1
ATOM 1379 C C . LYS A 1 169 ? -35.788 1.824 55.119 1.00 96.50 169 LYS A C 1
ATOM 1381 O O . LYS A 1 169 ? -36.499 2.025 56.101 1.00 96.50 169 LYS A O 1
ATOM 1386 N N . ILE A 1 170 ? -35.513 0.601 54.663 1.00 96.19 170 ILE A N 1
ATOM 1387 C CA . ILE A 1 170 ? -36.004 -0.635 55.294 1.00 96.19 170 ILE A CA 1
ATOM 1388 C C . ILE A 1 170 ? -35.446 -0.770 56.713 1.00 96.19 170 ILE A C 1
ATOM 1390 O O . ILE A 1 170 ? -36.218 -0.957 57.651 1.00 96.19 170 ILE A O 1
ATOM 1394 N N . ILE A 1 171 ? -34.133 -0.593 56.895 1.00 95.88 171 ILE A N 1
ATOM 1395 C CA . ILE A 1 171 ? -33.486 -0.668 58.214 1.00 95.88 171 ILE A CA 1
ATOM 1396 C C . ILE A 1 171 ? -34.074 0.377 59.169 1.00 95.88 171 ILE A C 1
ATOM 1398 O O . ILE A 1 171 ? -34.363 0.061 60.321 1.00 95.88 171 ILE A O 1
ATOM 1402 N N . LYS A 1 172 ? -34.283 1.617 58.705 1.00 95.62 172 LYS A N 1
ATOM 1403 C CA . LYS A 1 172 ? -34.918 2.673 59.511 1.00 95.62 172 LYS A CA 1
ATOM 1404 C C . LYS A 1 172 ? -36.335 2.291 59.937 1.00 95.62 172 LYS A C 1
ATOM 1406 O O . LYS A 1 172 ? -36.653 2.421 61.113 1.00 95.62 172 LYS A O 1
ATOM 1411 N N . LYS A 1 173 ? -37.161 1.785 59.013 1.00 95.06 173 LYS A N 1
ATOM 1412 C CA . LYS A 1 173 ? -38.519 1.313 59.333 1.00 95.06 173 LYS A CA 1
ATOM 1413 C C . LYS A 1 173 ? -38.505 0.175 60.350 1.00 95.06 173 LYS A C 1
ATOM 1415 O O . LYS A 1 173 ? -39.289 0.208 61.286 1.00 95.06 173 LYS A O 1
ATOM 1420 N N . TYR A 1 174 ? -37.605 -0.794 60.191 1.00 94.75 174 TYR A N 1
ATOM 1421 C CA . TYR A 1 174 ? -37.482 -1.906 61.131 1.00 94.75 174 TYR A CA 1
ATOM 1422 C C . TYR A 1 174 ? -37.124 -1.415 62.539 1.00 94.75 174 TYR A C 1
ATOM 1424 O O . TYR A 1 174 ? -37.774 -1.809 63.498 1.00 94.75 174 TYR A O 1
ATOM 1432 N N . LYS A 1 175 ? -36.157 -0.489 62.652 1.00 93.31 175 LYS A N 1
ATOM 1433 C CA . LYS A 1 175 ? -35.785 0.141 63.931 1.00 93.31 175 LYS A CA 1
ATOM 1434 C C . LYS A 1 175 ? -36.947 0.894 64.584 1.00 93.31 175 LYS A C 1
ATOM 1436 O O . LYS A 1 175 ? -37.114 0.807 65.794 1.00 93.31 175 LYS A O 1
ATOM 1441 N N . GLN A 1 176 ? -37.737 1.620 63.790 1.00 92.44 176 GLN A N 1
ATOM 1442 C CA . GLN A 1 176 ? -38.930 2.317 64.275 1.00 92.44 176 GLN A CA 1
ATOM 1443 C C . GLN A 1 176 ? -39.928 1.319 64.877 1.00 92.44 176 GLN A C 1
ATOM 1445 O O . GLN A 1 176 ? -40.294 1.456 66.034 1.00 92.44 176 GLN A O 1
ATOM 1450 N N . ILE A 1 177 ? -40.266 0.259 64.130 1.00 92.06 177 ILE A N 1
ATOM 1451 C CA . ILE A 1 177 ? -41.197 -0.788 64.575 1.00 92.06 177 ILE A CA 1
ATOM 1452 C C . ILE A 1 177 ? -40.707 -1.456 65.863 1.00 92.06 177 ILE A C 1
ATOM 1454 O O . ILE A 1 177 ? -41.495 -1.681 66.773 1.00 92.06 177 ILE A O 1
ATOM 1458 N N . THR A 1 178 ? -39.414 -1.776 65.968 1.00 90.44 178 THR A N 1
ATOM 1459 C CA . THR A 1 178 ? -38.875 -2.387 67.191 1.00 90.44 178 THR A CA 1
ATOM 1460 C C . THR A 1 178 ? -38.944 -1.452 68.394 1.00 90.44 178 THR A C 1
ATOM 1462 O O . THR A 1 178 ? -39.242 -1.923 69.484 1.00 90.44 178 THR A O 1
ATOM 1465 N N . ASN A 1 179 ? -38.704 -0.151 68.208 1.00 89.31 179 ASN A N 1
ATOM 1466 C CA . ASN A 1 179 ? -38.829 0.823 69.293 1.00 89.31 179 ASN A CA 1
ATOM 1467 C C . ASN A 1 179 ? -40.295 0.975 69.723 1.00 89.31 179 ASN A C 1
ATOM 1469 O O . ASN A 1 179 ? -40.582 0.888 70.909 1.00 89.31 179 ASN A O 1
ATOM 1473 N N . ASP A 1 180 ? -41.222 1.074 68.765 1.00 87.31 180 ASP A N 1
ATOM 1474 C CA . ASP A 1 180 ? -42.660 1.174 69.043 1.00 87.31 180 ASP A CA 1
ATOM 1475 C C . ASP A 1 180 ? -43.201 -0.069 69.789 1.00 87.31 180 ASP A C 1
ATOM 1477 O O . ASP A 1 180 ? -44.158 0.035 70.553 1.00 87.31 180 ASP A O 1
ATOM 1481 N N . ILE A 1 181 ? -42.610 -1.255 69.585 1.00 84.38 181 ILE A N 1
ATOM 1482 C CA . ILE A 1 181 ? -42.956 -2.479 70.332 1.00 84.38 181 ILE A CA 1
ATOM 1483 C C . ILE A 1 181 ? -42.421 -2.425 71.769 1.00 84.38 181 ILE A C 1
ATOM 1485 O O . ILE A 1 181 ? -43.129 -2.823 72.688 1.00 84.38 181 ILE A O 1
ATOM 1489 N N . VAL A 1 182 ? -41.187 -1.949 71.963 1.00 83.75 182 VAL A N 1
ATOM 1490 C CA . VAL A 1 182 ? -40.558 -1.846 73.290 1.00 83.75 182 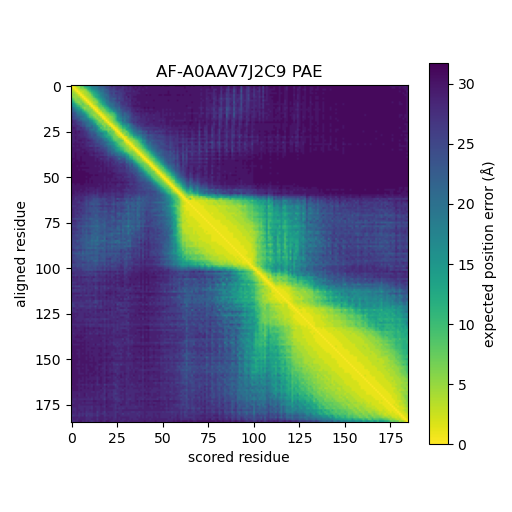VAL A CA 1
ATOM 1491 C C . VAL A 1 182 ? -41.240 -0.781 74.151 1.00 83.75 182 VAL A C 1
ATOM 1493 O O . VAL A 1 182 ? -41.446 -1.025 75.331 1.00 83.75 182 VAL A O 1
ATOM 1496 N N . ASP A 1 183 ? -41.644 0.350 73.569 1.00 76.81 183 ASP A N 1
ATOM 1497 C CA . ASP A 1 183 ? -42.311 1.443 74.294 1.00 76.81 183 ASP A CA 1
ATOM 1498 C C . ASP A 1 183 ? -43.777 1.123 74.675 1.00 76.81 183 ASP A C 1
ATOM 1500 O O . ASP A 1 183 ? -44.367 1.816 75.502 1.00 76.81 183 ASP A O 1
ATOM 1504 N N . ASN A 1 184 ? -44.375 0.079 74.084 1.00 66.00 184 ASN A N 1
ATOM 1505 C CA . ASN A 1 184 ? -45.744 -0.386 74.363 1.00 66.00 184 ASN A CA 1
ATOM 1506 C C . ASN A 1 184 ? -45.809 -1.641 75.263 1.00 66.00 184 ASN A C 1
ATOM 1508 O O . ASN A 1 184 ? -46.889 -2.218 75.420 1.00 66.00 184 ASN A O 1
ATOM 1512 N N . CYS A 1 185 ? -44.683 -2.086 75.828 1.00 53.81 185 CYS A N 1
ATOM 1513 C CA . CYS A 1 185 ? -44.588 -3.176 76.808 1.00 53.81 185 CYS A CA 1
ATOM 1514 C C . CYS A 1 185 ? -44.136 -2.639 78.169 1.00 53.81 185 CYS A C 1
ATOM 1516 O O . CYS A 1 185 ? -44.662 -3.146 79.185 1.00 53.81 185 CYS A O 1
#

Solvent-accessible surface area (backbone atoms only — not comparable to full-atom values): 11999 Å² total; per-residue (Å²): 132,87,81,89,82,86,79,89,78,88,76,89,80,85,80,77,72,79,80,74,70,86,83,73,82,83,76,82,87,77,83,81,82,80,82,82,84,78,82,82,83,86,81,90,87,82,88,81,89,82,94,73,96,66,86,74,70,71,76,76,73,79,54,61,66,62,54,53,51,49,52,53,52,52,50,54,50,52,53,52,52,50,51,50,54,53,50,53,52,54,52,51,51,52,52,52,58,58,46,71,76,55,72,84,73,66,69,82,79,49,54,73,69,56,49,52,53,60,70,68,52,77,64,60,66,63,50,50,52,54,49,61,64,45,49,63,53,53,52,52,52,54,51,50,50,53,54,51,50,54,51,50,52,52,49,53,49,54,51,53,51,52,51,52,53,50,51,53,53,51,53,49,52,53,54,49,54,55,47,60,53,60,78,73,107

Foldseek 3Di:
DDDDDDDDDDDDDPPPPPPPPPPDPPDPPDDDDDDDDDDDDDDDDDDDDDDDDDPPPPPPPPPVVVVVVVVVVVVVVVVVVVVVVVVVVVVVVVVVVVCVVPDPPPCVVDDPVVVVVVVPDDPVVVVVVVVVVCVVVVVVVVVVVVVVVVVVVVVVVVVVVVVVVVVVVVVVVVVVVVVVVVVVD

Sequence (185 aa):
MSDRKYSDVDSSDDNEEEKRLEENKRRSSIFQSRASQRHFDVDSQDESEAQEGNAQKEPDEFNLEEYVNSLKAEYEEWKKTLKERKHQRRLLAKQEEALKGGVELDFNVLTESDREFIQARPNYGAICEKINDVMPIAVKVAQGNIEINHLNDNLQQLLGEKIKESNIKIIKKYKQITNDIVDNC

Secondary structure (DSSP, 8-state):
-----PPP------SSGGGS-SS----------------------------------------HHHHHHHHHHHHHHHHHHHHHHHHHHHHHHHHHHHHHT-----TTSS-HHHHHHHHT---HHHHHHHHHHHHHHHHHHHHHHHHHHHHHHHHHHHHHHHHHHHHHHHHHHHHHHHHHHHTT-

pLDDT: mean 77.36, std 21.11, range [36.12, 97.88]

Radius of gyration: 52.37 Å; Cα contacts (8 Å, |Δi|>4): 2; chains: 1; bounding box: 134×59×136 Å

Mean predicted aligned error: 21.19 Å